Protein AF-A0A1H2QLZ7-F1 (afdb_monomer)

Solvent-accessible surface area (backbone atoms only — not comparable to full-atom values): 12433 Å² total; per-residue (Å²): 111,53,96,90,38,70,39,59,48,54,50,69,69,50,54,74,54,59,44,69,25,66,66,53,42,34,59,58,40,66,58,83,70,88,56,88,82,62,84,74,66,58,59,76,60,55,81,75,87,73,54,84,90,64,58,58,76,11,24,74,55,41,88,42,41,86,75,55,68,71,40,89,90,62,88,67,56,72,68,57,48,51,39,55,48,51,53,52,50,52,45,54,54,49,52,58,63,68,72,43,76,65,55,62,50,32,60,75,66,73,48,95,74,83,74,76,47,43,62,55,56,50,44,75,65,39,71,92,53,92,69,51,72,71,59,42,53,53,51,54,54,33,32,49,28,42,69,72,72,32,38,66,56,22,49,51,49,51,42,70,72,68,29,29,65,42,51,70,37,63,52,58,75,38,81,74,56,89,72,25,35,24,50,42,65,36,73,43,88,92,41,70,40,50,65,59,46,37,44,75,72,69,42,71,72,74,76,116

Mean predicted aligned error: 6.96 Å

Structure (mmCIF, N/CA/C/O backbone):
data_AF-A0A1H2QLZ7-F1
#
_entry.id   AF-A0A1H2QLZ7-F1
#
loop_
_atom_site.group_PDB
_atom_sit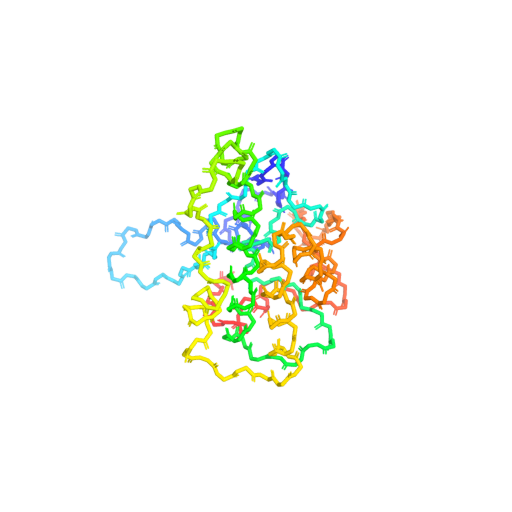e.id
_atom_site.type_symbol
_atom_site.label_atom_id
_atom_site.label_alt_id
_atom_site.label_comp_id
_atom_site.label_asym_id
_atom_site.label_entity_id
_atom_site.label_seq_id
_atom_site.pdbx_PDB_ins_code
_atom_site.Cartn_x
_atom_site.Cartn_y
_atom_site.Cartn_z
_atom_site.occupancy
_atom_site.B_iso_or_equiv
_atom_site.auth_seq_id
_atom_site.auth_comp_id
_atom_site.auth_asym_id
_atom_site.auth_atom_id
_atom_site.pdbx_PDB_model_num
ATOM 1 N N . MET A 1 1 ? -14.304 5.015 5.874 1.00 94.06 1 MET A N 1
ATOM 2 C CA . MET A 1 1 ? -14.688 4.559 4.517 1.00 94.06 1 MET A CA 1
ATOM 3 C C . MET A 1 1 ? -13.602 4.983 3.542 1.00 94.06 1 MET A C 1
ATOM 5 O O . MET A 1 1 ? -13.124 6.100 3.678 1.00 94.06 1 MET A O 1
ATOM 9 N N . TYR A 1 2 ? -13.242 4.146 2.568 1.00 95.00 2 TYR A N 1
ATOM 10 C CA . TYR A 1 2 ? -12.241 4.456 1.543 1.00 95.00 2 TYR A CA 1
ATOM 11 C C . TYR A 1 2 ? -12.729 4.000 0.161 1.00 95.00 2 TYR A C 1
ATOM 13 O O . TYR A 1 2 ? -13.140 2.853 0.004 1.00 95.00 2 TYR A O 1
ATOM 21 N N . LEU A 1 3 ? -12.747 4.907 -0.826 1.00 93.19 3 LEU A N 1
ATOM 22 C CA . LEU A 1 3 ? -13.284 4.660 -2.180 1.00 93.19 3 LEU A CA 1
ATOM 23 C C . LEU A 1 3 ? -14.675 3.987 -2.182 1.00 93.19 3 LEU A C 1
ATOM 25 O O . LEU A 1 3 ? -14.936 3.080 -2.961 1.00 93.19 3 LEU A O 1
ATOM 29 N N . GLY A 1 4 ? -15.560 4.405 -1.271 1.00 93.69 4 GLY A N 1
ATOM 30 C CA . GLY A 1 4 ? -16.909 3.839 -1.136 1.00 93.69 4 GLY A CA 1
ATOM 31 C C . GLY A 1 4 ? -17.012 2.554 -0.303 1.00 93.69 4 GLY A C 1
ATOM 32 O O . GLY A 1 4 ? -18.118 2.068 -0.102 1.00 93.69 4 GLY A O 1
ATOM 33 N N . ASN A 1 5 ? -15.904 2.030 0.233 1.00 95.38 5 ASN A N 1
ATOM 34 C CA . ASN A 1 5 ? -15.882 0.791 1.019 1.00 95.38 5 ASN A CA 1
ATOM 35 C C . ASN A 1 5 ? -15.759 1.069 2.523 1.00 95.38 5 ASN A C 1
ATOM 37 O O . ASN A 1 5 ? -14.957 1.909 2.956 1.00 95.38 5 ASN A O 1
ATOM 41 N N . LEU A 1 6 ? -16.543 0.365 3.343 1.00 97.69 6 LEU A N 1
ATOM 42 C CA . LEU A 1 6 ? -16.387 0.392 4.797 1.00 97.69 6 LEU A CA 1
ATOM 43 C C . LEU A 1 6 ? -15.159 -0.446 5.159 1.00 97.69 6 LEU A C 1
ATOM 45 O O . LEU A 1 6 ? -15.192 -1.663 5.099 1.00 97.69 6 LEU A O 1
ATOM 49 N N . MET A 1 7 ? -14.056 0.216 5.498 1.00 98.19 7 MET A N 1
ATOM 50 C CA . MET A 1 7 ? -12.802 -0.485 5.796 1.00 98.19 7 MET A CA 1
ATOM 51 C C . MET A 1 7 ? -12.834 -1.176 7.161 1.00 98.19 7 MET A C 1
ATOM 53 O O . MET A 1 7 ? -12.222 -2.219 7.346 1.00 98.19 7 MET A O 1
ATOM 57 N N . GLU A 1 8 ? -13.572 -0.606 8.109 1.00 98.44 8 GLU A N 1
ATOM 58 C CA . GLU A 1 8 ? -13.765 -1.163 9.440 1.00 98.44 8 GLU A CA 1
ATOM 59 C C . GLU A 1 8 ? -15.109 -0.695 9.997 1.00 98.44 8 GLU A C 1
ATOM 61 O O . GLU A 1 8 ? -15.541 0.433 9.728 1.00 98.44 8 GLU A O 1
ATOM 66 N N . VAL A 1 9 ? -15.785 -1.568 10.737 1.00 98.31 9 VAL A N 1
ATOM 67 C CA . VAL A 1 9 ? -17.097 -1.313 11.340 1.00 98.31 9 VAL A CA 1
ATOM 68 C C . VAL A 1 9 ? -17.087 -1.864 12.753 1.00 98.31 9 VAL A C 1
ATOM 70 O O . VAL A 1 9 ? -16.773 -3.029 12.930 1.00 98.31 9 VAL A O 1
ATOM 73 N N . GLY A 1 10 ? -17.472 -1.074 13.751 1.00 97.62 10 GLY A N 1
ATOM 74 C CA . GLY A 1 10 ? -17.561 -1.534 15.135 1.00 97.62 10 GLY A CA 1
ATOM 75 C C . GLY A 1 10 ? -18.000 -0.430 16.095 1.00 97.62 10 GLY A C 1
ATOM 76 O O . GLY A 1 10 ? -18.317 0.678 15.651 1.00 97.62 10 GLY A O 1
ATOM 77 N N . PRO A 1 11 ? -18.054 -0.711 17.411 1.00 97.94 11 PRO A N 1
ATOM 78 C CA . PRO A 1 11 ? -18.341 0.304 18.420 1.00 97.94 11 PRO A CA 1
ATOM 79 C C . PRO A 1 11 ? -17.310 1.436 18.373 1.00 97.94 11 PRO A C 1
ATOM 81 O O . PRO A 1 11 ? -16.117 1.165 18.287 1.00 97.94 11 PRO A O 1
ATOM 84 N N . THR A 1 12 ? -17.759 2.691 18.488 1.00 96.44 12 THR A N 1
ATOM 85 C CA . THR A 1 12 ? -16.885 3.876 18.413 1.00 96.44 12 THR A CA 1
ATOM 86 C C . THR A 1 12 ? -15.666 3.749 19.318 1.00 96.44 12 THR A C 1
ATOM 88 O O . THR A 1 12 ? -14.549 3.906 18.852 1.00 96.44 12 THR A O 1
ATOM 91 N N . GLU A 1 13 ? -15.868 3.408 20.589 1.00 95.62 13 GLU A N 1
ATOM 92 C CA . GLU A 1 13 ? -14.780 3.278 21.562 1.00 95.62 13 GLU A CA 1
ATOM 93 C C . GLU A 1 13 ? -13.702 2.282 21.113 1.00 95.62 13 GLU A C 1
ATOM 95 O O . GLU A 1 13 ? -12.519 2.602 21.148 1.00 95.62 13 GLU A O 1
ATOM 100 N N . GLN A 1 14 ? -14.117 1.128 20.587 1.00 95.88 14 GLN A N 1
ATOM 101 C CA . GLN A 1 14 ? -13.205 0.095 20.099 1.00 95.88 14 GLN A CA 1
ATOM 102 C C . GLN A 1 14 ? -12.442 0.540 18.849 1.00 95.88 14 GLN A C 1
ATOM 104 O O . GLN A 1 14 ? -11.252 0.277 18.743 1.00 95.88 14 GLN A O 1
ATOM 109 N N . LEU A 1 15 ? -13.093 1.266 17.933 1.00 95.12 15 LEU A N 1
ATOM 110 C CA . LEU A 1 15 ? -12.420 1.809 16.750 1.00 95.12 15 LEU A CA 1
ATOM 111 C C . LEU A 1 15 ? -11.334 2.827 17.117 1.00 95.12 15 LEU A C 1
ATOM 113 O O . LEU A 1 15 ? -10.339 2.902 16.413 1.00 95.12 15 LEU A O 1
ATOM 117 N N . PHE A 1 16 ? -11.521 3.611 18.185 1.00 93.19 16 PHE A N 1
ATOM 118 C CA . PHE A 1 16 ? -10.528 4.591 18.637 1.00 93.19 16 PHE A CA 1
ATOM 119 C C . PHE A 1 16 ? -9.399 3.970 19.467 1.00 93.19 16 PHE A C 1
ATOM 121 O O . PHE A 1 16 ? -8.273 4.446 19.379 1.00 93.19 16 PHE A O 1
ATOM 128 N N . GLN A 1 17 ? -9.697 2.952 20.280 1.00 92.06 17 GLN A N 1
ATOM 129 C CA . GLN A 1 17 ? -8.725 2.336 21.192 1.00 92.06 17 GLN A CA 1
ATOM 130 C C . GLN A 1 17 ? -7.900 1.240 20.520 1.00 92.06 17 GLN A C 1
ATOM 132 O O . GLN A 1 17 ? -6.695 1.178 20.718 1.00 92.06 17 GLN A O 1
ATOM 137 N N . ASN A 1 18 ? -8.541 0.389 19.719 1.00 92.56 18 ASN A N 1
ATOM 138 C CA . ASN A 1 18 ? -7.888 -0.727 19.050 1.00 92.56 18 ASN A CA 1
ATOM 139 C C . ASN A 1 18 ? -8.412 -0.868 17.603 1.00 92.56 18 ASN A C 1
ATOM 141 O O . ASN A 1 18 ? -9.170 -1.784 17.290 1.00 92.56 18 ASN A O 1
ATOM 145 N N . PRO A 1 19 ? -8.098 0.072 16.699 1.00 95.12 19 PRO A N 1
ATOM 146 C CA . PRO A 1 19 ? -8.421 -0.078 15.279 1.00 95.12 19 PRO A CA 1
ATOM 147 C C . PRO A 1 19 ? -7.700 -1.292 14.678 1.00 95.12 19 PRO A C 1
ATOM 149 O O . PRO A 1 19 ? -6.488 -1.406 14.788 1.00 95.12 19 PRO A O 1
ATOM 152 N N . GLU A 1 20 ? -8.393 -2.175 13.968 1.00 96.56 20 GLU A N 1
ATOM 153 C CA . GLU A 1 20 ? -7.786 -3.396 13.405 1.00 96.56 20 GLU A CA 1
ATOM 154 C C . GLU A 1 20 ? -7.424 -3.251 11.924 1.00 96.56 20 GLU A C 1
ATOM 156 O O . GLU A 1 20 ? -6.537 -3.939 11.416 1.00 96.56 20 GLU A O 1
ATOM 161 N N . ASN A 1 21 ? -8.065 -2.330 11.201 1.00 97.81 21 ASN A N 1
ATOM 162 C CA . ASN A 1 21 ? -7.783 -2.136 9.786 1.00 97.81 21 ASN A CA 1
ATOM 163 C C . ASN A 1 21 ? -6.597 -1.173 9.572 1.00 97.81 21 ASN A C 1
ATOM 165 O O . ASN A 1 21 ? -6.586 -0.086 10.160 1.00 97.81 21 ASN A O 1
ATOM 169 N N . PRO A 1 22 ? -5.652 -1.471 8.652 1.00 96.75 22 PRO A N 1
ATOM 170 C CA . PRO A 1 22 ? -4.546 -0.566 8.321 1.00 96.75 22 PRO A CA 1
ATOM 171 C C . PRO A 1 22 ? -4.987 0.851 7.948 1.00 96.75 22 PRO A C 1
ATOM 173 O O . PRO A 1 22 ? -4.316 1.824 8.284 1.00 96.75 22 PRO A O 1
ATOM 176 N N . TYR A 1 23 ? -6.123 0.982 7.255 1.00 96.56 23 TYR A N 1
ATOM 177 C CA . TYR A 1 23 ? -6.661 2.288 6.889 1.00 96.56 23 TYR A CA 1
ATOM 178 C C . TYR A 1 23 ? -7.155 3.063 8.116 1.00 96.56 23 TYR A C 1
ATOM 180 O O . TYR A 1 23 ? -6.886 4.258 8.224 1.00 96.56 23 TYR A O 1
ATOM 188 N N . THR A 1 24 ? -7.859 2.406 9.044 1.00 96.44 24 THR A N 1
ATOM 189 C CA . THR A 1 24 ? -8.354 3.048 1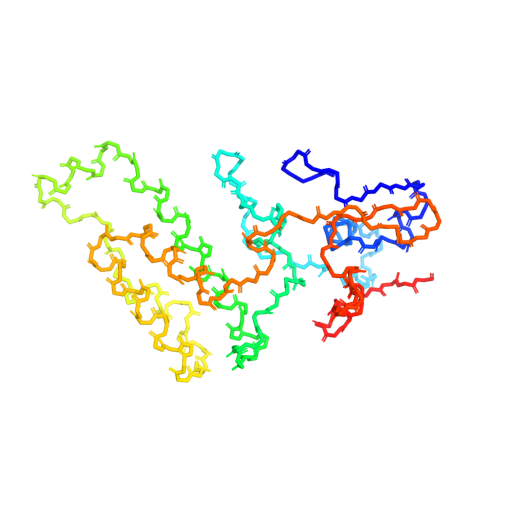0.271 1.00 96.44 24 THR A CA 1
ATOM 190 C C . THR A 1 24 ? -7.195 3.448 11.177 1.00 96.44 24 THR A C 1
ATOM 192 O O . THR A 1 24 ? -7.166 4.587 11.637 1.00 96.44 24 THR A O 1
ATOM 195 N N . ARG A 1 25 ? -6.199 2.564 11.353 1.00 95.38 25 ARG A N 1
ATOM 196 C CA . ARG A 1 25 ? -4.950 2.869 12.070 1.00 95.38 25 ARG A CA 1
ATOM 197 C C . ARG A 1 25 ? -4.281 4.115 11.490 1.00 95.38 25 ARG A C 1
ATOM 199 O O . ARG A 1 25 ? -4.010 5.064 12.221 1.00 95.38 25 ARG A O 1
ATOM 206 N N . ALA A 1 26 ? -4.106 4.167 10.169 1.00 94.25 26 ALA A N 1
ATOM 207 C CA . ALA A 1 26 ? -3.511 5.327 9.513 1.00 94.25 26 ALA A CA 1
ATOM 208 C C . ALA A 1 26 ? -4.338 6.609 9.697 1.00 94.25 26 ALA A C 1
ATOM 210 O O . ALA A 1 26 ? -3.779 7.664 9.996 1.00 94.25 26 ALA A O 1
ATOM 211 N N . LEU A 1 27 ? -5.667 6.523 9.573 1.00 93.88 27 LEU A N 1
ATOM 212 C CA . LEU A 1 27 ? -6.568 7.660 9.772 1.00 93.88 27 LEU A CA 1
ATOM 213 C C . LEU A 1 27 ? -6.461 8.237 11.190 1.00 93.88 27 LEU A C 1
ATOM 215 O O . LEU A 1 27 ? -6.418 9.455 11.346 1.00 93.88 27 LEU A O 1
ATOM 219 N N . LEU A 1 28 ? -6.414 7.374 12.206 1.00 92.94 28 LEU A N 1
ATOM 220 C CA . LEU A 1 28 ? -6.319 7.793 13.604 1.00 92.94 28 LEU A CA 1
ATOM 221 C C . LEU A 1 28 ? -4.924 8.311 13.958 1.00 92.94 28 LEU A C 1
ATOM 223 O O . LEU A 1 28 ? -4.825 9.309 14.664 1.00 92.94 28 LEU A O 1
ATOM 227 N N . SER A 1 29 ? -3.861 7.735 13.385 1.00 90.38 29 SER A N 1
ATOM 228 C CA . SER A 1 29 ? -2.487 8.236 13.562 1.00 90.38 29 SER A CA 1
ATOM 229 C C . SER A 1 29 ? -2.284 9.665 13.030 1.00 90.38 29 SER A C 1
ATOM 231 O O . SER A 1 29 ? -1.341 10.353 13.409 1.00 90.38 29 SER A O 1
ATOM 233 N N . ALA A 1 30 ? -3.179 10.139 12.154 1.00 89.75 30 ALA A N 1
ATOM 234 C CA . ALA A 1 30 ? -3.152 11.496 11.618 1.00 89.75 30 ALA A CA 1
ATOM 235 C C . ALA A 1 30 ? -3.866 12.529 12.513 1.00 89.75 30 ALA A C 1
ATOM 237 O O . ALA A 1 30 ? -3.834 13.723 12.197 1.00 89.75 30 ALA A O 1
ATOM 238 N N . ILE A 1 31 ? -4.518 12.106 13.604 1.00 89.94 31 ILE A N 1
ATOM 239 C CA . ILE A 1 31 ? -5.149 13.023 14.559 1.00 89.94 31 ILE A CA 1
ATOM 240 C C . ILE A 1 31 ? -4.043 13.819 15.275 1.00 89.94 31 ILE A C 1
ATOM 242 O O . ILE A 1 31 ? -3.139 13.218 15.853 1.00 89.94 31 ILE A O 1
ATOM 246 N N . PRO A 1 32 ? -4.070 15.166 15.241 1.00 85.25 32 PRO A N 1
ATOM 247 C CA . PRO A 1 32 ? -3.080 15.973 15.945 1.00 85.25 32 PRO A CA 1
ATOM 248 C C . PRO A 1 32 ? -3.168 15.778 17.460 1.00 85.25 32 PRO A C 1
ATOM 250 O O . PRO A 1 32 ? -4.256 15.874 18.025 1.00 85.25 32 PRO A O 1
ATOM 253 N N . GLU A 1 33 ? -2.020 15.595 18.107 1.00 85.12 33 GLU A N 1
ATOM 254 C CA . GLU A 1 33 ? -1.904 15.605 19.565 1.00 85.12 33 GLU A CA 1
ATOM 255 C C . GLU A 1 33 ? -1.789 17.056 20.065 1.00 85.12 33 GLU A C 1
ATOM 257 O O . GLU A 1 33 ? -0.923 17.799 19.585 1.00 85.12 33 GLU A O 1
ATOM 262 N N . PRO A 1 34 ? -2.677 17.501 20.975 1.00 86.75 34 PRO A N 1
ATOM 263 C CA . PRO A 1 34 ? -2.607 18.834 21.564 1.00 86.75 34 PRO A CA 1
ATOM 264 C C . 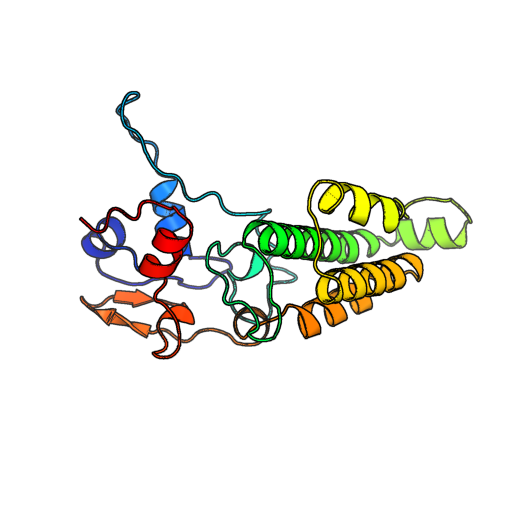PRO A 1 34 ? -1.304 19.142 22.306 1.00 86.75 34 PRO A C 1
ATOM 266 O O . PRO A 1 34 ? -0.910 20.310 22.344 1.00 86.75 34 PRO A O 1
ATOM 269 N N . ASP A 1 35 ? -0.659 18.143 22.916 1.00 87.06 35 ASP A N 1
ATOM 270 C CA . ASP A 1 35 ? 0.626 18.332 23.589 1.00 87.06 35 ASP A CA 1
ATOM 271 C C . ASP A 1 35 ? 1.780 18.404 22.567 1.00 87.06 35 ASP A C 1
ATOM 273 O O . ASP A 1 35 ? 2.114 17.402 21.934 1.00 87.06 35 ASP A O 1
ATOM 277 N N . PRO A 1 36 ? 2.461 19.557 22.417 1.00 82.25 36 PRO A N 1
ATOM 278 C CA . PRO A 1 36 ? 3.570 19.699 21.475 1.00 82.25 36 PRO A CA 1
ATOM 279 C C . PRO A 1 36 ? 4.822 18.894 21.862 1.00 82.25 36 PRO A C 1
ATOM 281 O O . PRO A 1 36 ? 5.761 18.823 21.071 1.00 82.25 36 PRO A O 1
ATOM 284 N N . THR A 1 37 ? 4.880 18.350 23.079 1.00 87.38 37 THR A N 1
ATOM 285 C CA . THR A 1 37 ? 5.992 17.522 23.568 1.00 87.38 37 THR A CA 1
ATOM 286 C C . THR A 1 37 ? 5.735 16.028 23.422 1.00 87.38 37 THR A C 1
ATOM 288 O O . THR A 1 37 ? 6.670 15.236 23.569 1.00 87.38 37 THR A O 1
ATOM 291 N N . ALA A 1 38 ? 4.499 15.638 23.109 1.00 82.38 38 ALA A N 1
ATOM 292 C CA . ALA A 1 38 ? 4.167 14.251 22.863 1.00 82.38 38 ALA A CA 1
ATOM 293 C C . ALA A 1 38 ? 4.819 13.771 21.562 1.00 82.38 38 ALA A C 1
ATOM 295 O O . ALA A 1 38 ? 4.752 14.425 20.518 1.00 82.38 38 ALA A O 1
ATOM 296 N N . GLN A 1 39 ? 5.449 12.604 21.633 1.00 73.56 39 GLN A N 1
ATOM 297 C CA . GLN A 1 39 ? 5.881 11.881 20.446 1.00 73.56 39 GLN A CA 1
ATOM 298 C C . GLN A 1 39 ? 4.680 11.080 19.952 1.00 73.56 39 GLN A C 1
ATOM 300 O O . GLN A 1 39 ? 4.103 10.307 20.711 1.00 73.56 39 GLN A O 1
ATOM 305 N N . VAL A 1 40 ? 4.275 11.322 18.708 1.00 72.88 40 VAL A N 1
ATOM 306 C CA . VAL A 1 40 ? 3.167 10.613 18.065 1.00 72.88 40 VAL A CA 1
ATOM 307 C C . VAL A 1 40 ? 3.737 9.923 16.845 1.00 72.88 40 VAL A C 1
ATOM 309 O O . VAL A 1 40 ? 4.152 10.595 15.895 1.00 72.88 40 VAL A O 1
ATOM 312 N N . ASP A 1 41 ? 3.730 8.597 16.862 1.00 73.69 41 ASP A N 1
ATOM 313 C CA . ASP A 1 41 ? 4.150 7.814 15.712 1.00 73.69 41 ASP A CA 1
ATOM 314 C C . ASP A 1 41 ? 3.057 7.838 14.645 1.00 73.69 41 ASP A C 1
ATOM 316 O O . ASP A 1 41 ? 1.954 7.308 14.794 1.00 73.69 41 ASP A O 1
ATOM 320 N N . ARG A 1 42 ? 3.357 8.540 13.551 1.00 84.94 42 ARG A N 1
ATOM 321 C CA . ARG A 1 42 ? 2.436 8.718 12.431 1.00 84.94 42 ARG A CA 1
ATOM 322 C C . ARG A 1 42 ? 2.672 7.647 11.386 1.00 84.94 42 ARG A C 1
ATOM 324 O O . ARG A 1 42 ? 3.796 7.447 10.929 1.00 84.94 42 ARG A O 1
ATOM 331 N N . ILE A 1 43 ? 1.590 7.034 10.922 1.00 90.50 43 ILE A N 1
ATOM 332 C CA . ILE A 1 43 ? 1.655 6.160 9.757 1.00 90.50 43 ILE A CA 1
ATOM 333 C C . ILE A 1 43 ? 1.657 7.038 8.506 1.00 90.50 43 ILE A C 1
ATOM 335 O O . ILE A 1 43 ? 0.629 7.591 8.103 1.00 90.50 43 ILE A O 1
ATOM 339 N N . THR A 1 44 ? 2.819 7.158 7.872 1.00 87.31 44 THR A N 1
ATOM 340 C CA . THR A 1 44 ? 2.945 7.806 6.564 1.00 87.31 44 THR A CA 1
ATOM 341 C C . THR A 1 44 ? 2.399 6.877 5.486 1.00 87.31 44 THR A C 1
ATOM 343 O O . THR A 1 44 ? 2.901 5.774 5.287 1.00 87.31 44 THR A O 1
ATOM 346 N N . LEU A 1 45 ? 1.352 7.320 4.789 1.00 89.19 45 LEU A N 1
ATOM 347 C CA . LEU A 1 45 ? 0.807 6.591 3.647 1.00 89.19 45 LEU A CA 1
ATOM 348 C C . LEU A 1 45 ? 1.541 6.994 2.364 1.00 89.19 45 LEU A C 1
ATOM 350 O O . LEU A 1 45 ? 1.601 8.197 2.090 1.00 89.19 45 LEU A O 1
ATOM 354 N N . PRO A 1 46 ? 2.009 6.033 1.548 1.00 83.12 46 PRO A N 1
ATOM 355 C CA . PRO A 1 46 ? 2.628 6.341 0.271 1.00 83.12 46 PRO A CA 1
ATOM 356 C C . PRO A 1 46 ? 1.600 6.906 -0.714 1.00 83.12 46 PRO A C 1
ATOM 358 O O . PRO A 1 46 ? 0.392 6.613 -0.639 1.00 83.12 46 PRO A O 1
ATOM 361 N N . GLY A 1 47 ? 2.108 7.727 -1.630 1.00 77.88 47 GLY A N 1
ATOM 362 C CA . GLY A 1 47 ? 1.386 8.243 -2.786 1.00 77.88 47 GLY A CA 1
ATOM 363 C C . GLY A 1 47 ? 0.089 9.011 -2.491 1.00 77.88 47 GLY A C 1
ATOM 364 O O . GLY A 1 47 ? -0.316 9.286 -1.350 1.00 77.88 47 GLY A O 1
ATOM 365 N N . SER A 1 48 ? -0.605 9.342 -3.578 1.00 80.81 48 SER A N 1
ATOM 366 C CA . SER A 1 48 ? -1.907 10.012 -3.556 1.00 80.81 48 SER A CA 1
ATOM 367 C C . SER A 1 48 ? -3.068 9.005 -3.602 1.00 80.81 48 SER A C 1
ATOM 369 O O . SER A 1 48 ? -2.926 7.894 -4.115 1.00 80.81 48 SER A O 1
ATOM 371 N N . PRO A 1 49 ? -4.263 9.347 -3.076 1.00 84.94 49 PRO A N 1
ATOM 372 C CA . PRO A 1 49 ? -5.466 8.544 -3.298 1.00 84.94 49 PRO A CA 1
ATOM 373 C C . PRO A 1 49 ? -5.717 8.310 -4.797 1.00 84.94 49 PRO A C 1
ATOM 375 O O . PRO A 1 49 ? -5.728 9.279 -5.560 1.00 84.94 49 PRO A O 1
ATOM 378 N N . PRO A 1 50 ? -5.970 7.064 -5.241 1.00 83.25 50 PRO A N 1
ATOM 379 C CA . PRO A 1 50 ? -6.240 6.804 -6.643 1.00 83.25 50 PRO A CA 1
ATOM 380 C C . PRO A 1 50 ? -7.599 7.394 -7.042 1.00 83.25 50 PRO A C 1
ATOM 382 O O . PRO A 1 50 ? -8.523 7.507 -6.232 1.00 83.25 50 PRO A O 1
ATOM 385 N N . SER A 1 51 ? -7.733 7.735 -8.323 1.00 81.62 51 SER A N 1
ATOM 386 C CA . SER A 1 51 ? -8.998 8.204 -8.891 1.00 81.62 51 SER A CA 1
ATOM 387 C C . SER A 1 51 ? -10.109 7.158 -8.715 1.00 81.62 51 SER A C 1
ATOM 389 O O . SER A 1 51 ? -9.926 6.015 -9.138 1.00 81.62 51 SER A O 1
ATOM 391 N N . PRO A 1 52 ? -11.304 7.534 -8.217 1.00 83.31 52 PRO A N 1
ATOM 392 C CA . PRO A 1 52 ? -12.456 6.632 -8.167 1.00 83.31 52 PRO A CA 1
ATOM 393 C C . PRO A 1 52 ? -12.928 6.121 -9.539 1.00 83.31 52 PRO A C 1
ATOM 395 O O . PRO A 1 52 ? -13.726 5.192 -9.590 1.00 83.31 52 PRO A O 1
ATOM 398 N N . ARG A 1 53 ? -12.478 6.731 -10.649 1.00 83.81 53 ARG A N 1
ATOM 399 C CA . ARG A 1 53 ? -12.800 6.288 -12.022 1.00 83.81 53 ARG A CA 1
ATOM 400 C C . ARG A 1 53 ? -11.979 5.083 -12.487 1.00 83.81 53 ARG A C 1
ATOM 402 O O . ARG A 1 53 ? -12.377 4.427 -13.437 1.00 83.81 53 ARG A O 1
ATOM 409 N N . ASP A 1 54 ? -10.849 4.829 -11.840 1.00 79.81 54 ASP A N 1
ATOM 410 C CA . ASP A 1 54 ? -9.958 3.693 -12.095 1.00 79.81 54 ASP A CA 1
ATOM 411 C C . ASP A 1 54 ? -9.479 3.186 -10.727 1.00 79.81 54 ASP A C 1
ATOM 413 O O . ASP A 1 54 ? -8.335 3.451 -10.339 1.00 79.81 54 ASP A O 1
ATOM 417 N N . PRO A 1 55 ? -10.371 2.577 -9.920 1.00 87.44 55 PRO A N 1
ATOM 418 C CA . PRO A 1 55 ? -10.012 2.054 -8.609 1.00 87.44 55 PRO A CA 1
ATOM 419 C C . PRO A 1 55 ? -9.085 0.835 -8.749 1.00 87.44 55 PRO A C 1
ATOM 421 O O . PRO A 1 55 ? -9.049 0.203 -9.803 1.00 87.44 55 PRO A O 1
ATOM 424 N N . PRO A 1 56 ? -8.308 0.484 -7.708 1.00 89.75 56 PRO A N 1
ATOM 425 C CA . PRO A 1 56 ? -7.660 -0.826 -7.657 1.00 89.75 56 PRO A CA 1
ATOM 426 C C . PRO A 1 56 ? -8.696 -1.948 -7.827 1.00 89.75 56 PRO A C 1
ATOM 428 O O . PRO A 1 56 ? -9.800 -1.837 -7.298 1.00 89.75 56 PRO A O 1
ATOM 431 N N . GLU A 1 57 ? -8.342 -3.011 -8.548 1.00 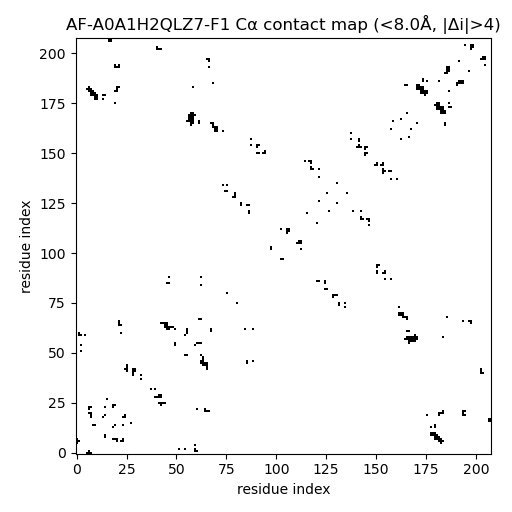90.81 57 GLU A N 1
ATOM 432 C CA . GLU A 1 57 ? -9.261 -4.128 -8.818 1.00 90.81 57 GLU A CA 1
ATOM 433 C C . GLU A 1 57 ? -9.485 -5.032 -7.596 1.00 90.81 57 GLU A C 1
ATOM 435 O O . GLU A 1 57 ? -10.601 -5.494 -7.377 1.00 90.81 57 GLU A O 1
ATOM 440 N N . GLY A 1 58 ? -8.442 -5.268 -6.794 1.00 94.69 58 GLY A N 1
ATOM 441 C CA . GLY A 1 58 ? -8.516 -6.062 -5.569 1.00 94.69 58 GLY A CA 1
ATOM 442 C C . GLY A 1 58 ? -8.913 -5.239 -4.341 1.00 94.69 58 GLY A C 1
ATOM 443 O O . GLY A 1 58 ? -10.001 -4.670 -4.248 1.00 94.69 58 GLY A O 1
ATOM 444 N N . CYS A 1 59 ? -8.019 -5.175 -3.355 1.00 96.62 59 CYS A N 1
ATOM 445 C CA . CYS A 1 59 ? -8.219 -4.369 -2.159 1.00 96.62 59 CYS A CA 1
ATOM 446 C C . CYS A 1 59 ? -8.242 -2.874 -2.527 1.00 96.62 59 CYS A C 1
ATOM 448 O O . CYS A 1 59 ? -7.268 -2.365 -3.093 1.00 96.62 59 CYS A O 1
ATOM 450 N N . PRO A 1 60 ? -9.288 -2.116 -2.140 1.00 95.44 60 PRO A N 1
ATOM 451 C CA . PRO A 1 60 ? -9.407 -0.710 -2.515 1.00 95.44 60 PRO A CA 1
ATOM 452 C C . PRO A 1 60 ? -8.258 0.131 -1.954 1.00 95.44 60 PRO A C 1
ATOM 454 O O . PRO A 1 60 ? -7.892 1.130 -2.559 1.00 95.44 60 PRO A O 1
ATOM 457 N N . PHE A 1 61 ? -7.663 -0.279 -0.830 1.00 95.88 61 PHE A N 1
ATOM 458 C CA . PHE A 1 61 ? -6.559 0.418 -0.172 1.00 95.88 61 PHE A CA 1
ATOM 459 C C . PHE A 1 61 ? -5.167 -0.082 -0.601 1.00 95.88 61 PHE A C 1
ATOM 461 O O . PHE A 1 61 ? -4.169 0.408 -0.082 1.00 95.88 61 PHE A O 1
ATOM 468 N N . ALA A 1 62 ? -5.062 -1.030 -1.542 1.00 93.50 62 ALA A N 1
ATOM 469 C CA . ALA A 1 62 ? -3.807 -1.720 -1.861 1.00 93.50 62 ALA A CA 1
ATOM 470 C C . ALA A 1 62 ? -2.634 -0.779 -2.182 1.00 93.50 62 ALA A C 1
ATOM 472 O O . ALA A 1 62 ? -1.548 -0.973 -1.642 1.00 93.50 62 ALA A O 1
ATOM 473 N N . THR A 1 63 ? -2.848 0.263 -2.991 1.00 90.75 63 THR A N 1
ATOM 474 C CA . THR A 1 63 ? -1.756 1.162 -3.411 1.00 90.75 63 THR A CA 1
ATOM 475 C C . THR A 1 63 ? -1.199 1.997 -2.266 1.00 90.75 63 THR A C 1
ATOM 477 O O . THR A 1 63 ? -0.006 2.263 -2.219 1.00 90.75 63 THR A O 1
ATOM 480 N N . ARG A 1 64 ? -2.021 2.300 -1.256 1.00 93.06 64 ARG A N 1
ATOM 481 C CA . ARG A 1 64 ? -1.620 3.117 -0.099 1.00 93.06 64 ARG A CA 1
ATOM 482 C C . ARG A 1 64 ? -1.416 2.324 1.185 1.00 93.06 64 ARG A C 1
ATOM 484 O O . ARG A 1 64 ? -1.019 2.893 2.189 1.00 93.06 64 ARG A O 1
ATOM 491 N N . CYS A 1 65 ? -1.701 1.025 1.189 1.00 94.25 65 CYS A N 1
ATOM 492 C CA . CYS A 1 65 ? -1.613 0.213 2.396 1.00 94.25 65 CYS A CA 1
ATOM 493 C C . CYS A 1 65 ? -0.145 0.053 2.818 1.00 94.25 65 CYS A C 1
ATOM 495 O O . CYS A 1 65 ? 0.595 -0.560 2.052 1.00 94.25 65 CYS A O 1
ATOM 497 N N . PRO A 1 66 ? 0.299 0.523 3.996 1.00 92.38 66 PRO A N 1
ATOM 498 C CA . PRO A 1 66 ? 1.697 0.381 4.435 1.00 92.38 66 PRO A CA 1
ATOM 499 C C . PRO A 1 66 ? 2.075 -1.086 4.679 1.00 92.38 66 PRO A C 1
ATOM 501 O O . PRO A 1 66 ? 3.226 -1.471 4.556 1.00 92.38 66 PRO A O 1
ATOM 504 N N . VAL A 1 67 ? 1.074 -1.925 4.938 1.00 93.88 67 VAL A N 1
ATOM 505 C CA . VAL A 1 67 ? 1.193 -3.362 5.186 1.00 93.88 67 VAL A CA 1
ATOM 506 C C . VAL A 1 67 ? 0.564 -4.160 4.048 1.00 93.88 67 VAL A C 1
ATOM 508 O O . VAL A 1 67 ? -0.238 -5.064 4.256 1.00 93.88 67 VAL A O 1
ATOM 511 N N . ARG A 1 68 ? 0.854 -3.811 2.792 1.00 93.88 68 ARG A N 1
ATOM 512 C CA . ARG A 1 68 ? 0.414 -4.631 1.648 1.00 93.88 68 ARG A CA 1
ATOM 513 C C . ARG A 1 68 ? 1.084 -6.008 1.731 1.00 93.88 68 ARG A C 1
ATOM 515 O O . ARG A 1 68 ? 2.234 -6.111 2.146 1.00 93.88 68 ARG A O 1
ATOM 522 N N . ILE A 1 69 ? 0.354 -7.063 1.386 1.00 94.62 69 ILE A N 1
ATOM 523 C CA . ILE A 1 69 ? 0.921 -8.416 1.304 1.00 94.62 69 ILE A CA 1
ATOM 524 C C . ILE A 1 69 ? 1.849 -8.466 0.089 1.00 94.62 69 ILE A C 1
ATOM 526 O O . ILE A 1 69 ? 1.499 -7.930 -0.969 1.00 94.62 69 ILE A O 1
ATOM 530 N N . ARG A 1 70 ? 3.029 -9.061 0.253 1.00 91.56 70 ARG A N 1
ATOM 531 C CA . ARG A 1 70 ? 4.032 -9.231 -0.806 1.00 91.56 70 ARG A CA 1
ATOM 532 C C . ARG A 1 70 ? 3.855 -10.597 -1.486 1.00 91.56 70 ARG A C 1
ATOM 534 O O . ARG A 1 70 ? 3.351 -11.504 -0.827 1.00 91.56 70 ARG A O 1
ATOM 541 N N . PRO A 1 71 ? 4.214 -10.751 -2.771 1.00 90.56 71 PRO A N 1
ATOM 542 C CA . PRO A 1 71 ? 4.380 -12.073 -3.369 1.00 90.56 71 PRO A CA 1
ATOM 543 C C . PRO A 1 71 ? 5.513 -12.829 -2.663 1.00 90.56 71 PRO A C 1
ATOM 545 O O . PRO A 1 71 ? 6.498 -12.218 -2.252 1.00 90.56 71 PRO A O 1
ATOM 548 N N . GLU A 1 72 ? 5.363 -14.145 -2.521 1.00 82.38 72 GLU A N 1
ATOM 549 C CA . GLU A 1 72 ? 6.336 -15.004 -1.827 1.00 82.38 72 GLU A CA 1
ATOM 550 C C . GLU A 1 72 ? 7.645 -15.164 -2.616 1.00 82.38 72 GLU A C 1
ATOM 552 O O . GLU A 1 72 ? 8.701 -15.342 -2.018 1.00 82.38 72 GLU A O 1
ATOM 557 N N . ASP A 1 73 ? 7.582 -15.042 -3.945 1.00 86.38 73 ASP A N 1
ATOM 558 C CA . ASP A 1 73 ? 8.705 -15.302 -4.854 1.00 86.38 73 ASP A CA 1
ATOM 559 C C . ASP A 1 73 ? 9.666 -14.108 -5.034 1.00 86.38 73 ASP A C 1
ATOM 561 O O . ASP A 1 73 ? 10.641 -14.222 -5.774 1.00 86.38 73 ASP A O 1
ATOM 565 N N . ILE A 1 74 ? 9.403 -12.959 -4.394 1.00 88.12 74 ILE A N 1
ATOM 566 C CA . ILE A 1 74 ? 10.242 -11.753 -4.503 1.00 88.12 74 ILE A CA 1
ATOM 567 C C . ILE A 1 74 ? 10.983 -11.510 -3.188 1.00 88.12 74 ILE A C 1
ATOM 569 O O . ILE A 1 74 ? 10.413 -11.021 -2.208 1.00 88.12 74 ILE A O 1
ATOM 573 N N . GLU A 1 75 ? 12.283 -11.795 -3.187 1.00 88.44 75 GLU A N 1
ATOM 574 C CA . GLU A 1 75 ? 13.170 -11.530 -2.054 1.00 88.44 75 GLU A CA 1
ATOM 575 C C . GLU A 1 75 ? 13.739 -10.105 -2.140 1.00 88.44 75 GLU A C 1
ATOM 577 O O . GLU A 1 75 ? 14.773 -9.848 -2.754 1.00 88.44 75 GLU A O 1
ATOM 582 N N . ALA A 1 76 ? 13.058 -9.154 -1.501 1.00 90.12 76 ALA A N 1
ATOM 583 C CA . ALA A 1 76 ? 13.465 -7.751 -1.457 1.00 90.12 76 ALA A CA 1
ATOM 584 C C . ALA A 1 76 ? 13.460 -7.203 -0.023 1.00 90.12 76 ALA A C 1
ATOM 586 O O . ALA A 1 76 ? 12.638 -7.601 0.807 1.00 90.12 76 ALA A O 1
ATOM 587 N N . SER A 1 77 ? 14.360 -6.255 0.260 1.00 91.19 77 SER A N 1
ATOM 588 C CA . SER A 1 77 ? 14.305 -5.473 1.499 1.00 91.19 77 SER A CA 1
ATOM 589 C C . SER A 1 77 ? 13.041 -4.603 1.539 1.00 91.19 77 SER A C 1
ATOM 591 O O . SER A 1 77 ? 12.386 -4.380 0.517 1.00 91.19 77 SER A O 1
ATOM 593 N N . ASP A 1 78 ? 12.693 -4.086 2.720 1.00 88.31 78 ASP A N 1
ATOM 594 C CA . ASP A 1 78 ? 11.550 -3.176 2.860 1.00 88.31 78 ASP A CA 1
ATOM 595 C C . ASP A 1 78 ? 11.705 -1.918 2.000 1.00 88.31 78 ASP A C 1
ATOM 597 O O . ASP A 1 78 ? 10.767 -1.550 1.299 1.00 88.31 78 ASP A O 1
ATOM 601 N N . GLU A 1 79 ? 12.907 -1.343 1.981 1.00 90.06 79 GLU A N 1
ATOM 602 C CA . GLU A 1 79 ? 13.256 -0.169 1.178 1.00 90.06 79 GLU A CA 1
ATOM 603 C C . GLU A 1 79 ? 13.102 -0.423 -0.327 1.00 90.06 79 GLU A C 1
ATOM 605 O O . GLU A 1 79 ? 12.424 0.338 -1.016 1.00 90.06 79 GLU A O 1
ATOM 610 N N . VAL A 1 80 ? 13.645 -1.537 -0.838 1.00 93.06 80 VAL A N 1
ATOM 611 C CA . VAL A 1 80 ? 13.482 -1.927 -2.250 1.00 93.06 80 VAL A CA 1
ATOM 612 C C . VAL A 1 80 ? 12.004 -2.114 -2.584 1.00 93.06 80 VAL A C 1
ATOM 614 O O . VAL A 1 80 ? 11.534 -1.682 -3.636 1.00 93.06 80 VAL A O 1
ATOM 617 N N . TRP A 1 81 ? 11.248 -2.754 -1.690 1.00 92.00 81 TRP A N 1
ATOM 618 C CA . TRP A 1 81 ? 9.826 -2.978 -1.909 1.00 92.00 81 TRP A CA 1
ATOM 619 C C . TRP A 1 81 ? 9.024 -1.681 -1.972 1.00 92.00 81 TRP A C 1
ATOM 621 O O . TRP A 1 81 ? 8.097 -1.574 -2.777 1.00 92.00 81 TRP A O 1
ATOM 631 N N . ASP A 1 82 ? 9.361 -0.706 -1.136 1.00 89.31 82 ASP A N 1
ATOM 632 C CA . ASP A 1 82 ? 8.689 0.586 -1.142 1.00 89.31 82 ASP A CA 1
ATOM 633 C C . ASP A 1 82 ? 8.977 1.341 -2.452 1.00 89.31 82 ASP A C 1
ATOM 635 O O . ASP A 1 82 ? 8.023 1.805 -3.080 1.00 89.31 82 ASP A O 1
ATOM 639 N N . ARG A 1 83 ? 10.212 1.291 -2.981 1.00 91.56 83 ARG A N 1
ATOM 640 C CA . ARG A 1 83 ? 10.530 1.826 -4.324 1.00 91.56 83 ARG A CA 1
ATOM 641 C C . ARG A 1 83 ? 9.794 1.116 -5.457 1.00 91.56 83 ARG A C 1
ATOM 643 O O . ARG A 1 83 ? 9.249 1.762 -6.346 1.00 91.56 83 ARG A O 1
ATOM 650 N N . ILE A 1 84 ? 9.668 -0.215 -5.410 1.00 93.06 84 ILE A N 1
ATOM 651 C CA . ILE A 1 84 ? 8.854 -0.962 -6.393 1.00 93.06 84 ILE A CA 1
ATOM 652 C C . ILE A 1 84 ? 7.404 -0.455 -6.396 1.00 93.06 84 ILE A C 1
ATOM 654 O O . ILE A 1 84 ? 6.754 -0.403 -7.444 1.00 93.06 84 ILE A O 1
ATOM 658 N N . ARG A 1 85 ? 6.856 -0.106 -5.229 1.00 89.94 85 ARG A N 1
ATOM 659 C CA . ARG A 1 85 ? 5.485 0.401 -5.131 1.00 89.94 85 ARG A CA 1
ATOM 660 C C . ARG A 1 85 ? 5.346 1.817 -5.665 1.00 89.94 85 ARG A C 1
ATOM 662 O O . ARG A 1 85 ? 4.369 2.070 -6.365 1.00 89.94 85 ARG A O 1
ATOM 669 N N . GLU A 1 86 ? 6.292 2.693 -5.349 1.00 87.50 86 GLU A N 1
ATOM 670 C CA . GLU A 1 86 ? 6.330 4.068 -5.855 1.00 87.50 86 GLU A CA 1
ATOM 671 C C . GLU A 1 86 ? 6.430 4.068 -7.382 1.00 87.50 86 GLU A C 1
ATOM 673 O O . GLU A 1 86 ? 5.547 4.610 -8.050 1.00 87.50 86 GLU A O 1
ATOM 678 N N . PHE A 1 87 ? 7.355 3.288 -7.943 1.00 91.06 87 PHE A N 1
ATOM 679 C CA . PHE A 1 87 ? 7.482 3.086 -9.386 1.00 91.06 87 PHE A CA 1
ATOM 680 C C . PHE A 1 87 ? 6.176 2.610 -10.049 1.00 91.06 87 PHE A C 1
ATOM 682 O O . PHE A 1 87 ? 5.755 3.119 -11.093 1.00 91.06 87 PHE A O 1
ATOM 689 N N . ARG A 1 88 ? 5.470 1.657 -9.427 1.00 90.81 88 ARG A N 1
ATOM 690 C CA . ARG A 1 88 ? 4.167 1.176 -9.921 1.00 90.81 88 ARG A CA 1
ATOM 691 C C . ARG A 1 88 ? 3.084 2.252 -9.891 1.00 90.81 88 ARG A C 1
ATOM 693 O O . ARG A 1 88 ? 2.243 2.284 -10.795 1.00 90.81 88 ARG A O 1
ATOM 700 N N . ASP A 1 89 ? 3.077 3.102 -8.870 1.00 83.81 89 ASP A N 1
ATOM 701 C CA . ASP A 1 89 ? 2.134 4.212 -8.766 1.00 83.81 89 ASP A CA 1
ATOM 702 C C . ASP A 1 89 ? 2.450 5.301 -9.808 1.00 83.81 89 ASP A C 1
ATOM 704 O O . ASP A 1 89 ? 1.527 5.754 -10.491 1.00 83.81 89 ASP A O 1
ATOM 708 N N . VAL A 1 90 ? 3.730 5.620 -10.041 1.00 84.00 90 VAL A N 1
ATOM 709 C CA . VAL A 1 90 ? 4.181 6.539 -11.106 1.00 84.00 90 VAL A CA 1
ATOM 710 C C . VAL A 1 90 ? 3.714 6.059 -12.482 1.00 84.00 90 VAL A C 1
ATOM 712 O O . VAL A 1 90 ? 3.093 6.817 -13.233 1.00 84.00 90 VAL A O 1
ATOM 715 N N . ILE A 1 91 ? 3.925 4.780 -12.807 1.00 85.88 91 ILE A N 1
ATOM 716 C CA . ILE A 1 91 ? 3.482 4.195 -14.085 1.00 85.88 91 ILE A CA 1
ATOM 717 C C . ILE A 1 91 ? 1.961 4.259 -14.231 1.00 85.88 91 ILE A C 1
ATOM 719 O O . ILE A 1 91 ? 1.440 4.601 -15.297 1.00 85.88 91 ILE A O 1
ATOM 723 N N . ARG A 1 92 ? 1.221 3.971 -13.156 1.00 81.38 92 ARG A N 1
ATOM 724 C CA . ARG A 1 92 ? -0.243 4.051 -13.166 1.00 81.38 92 ARG A CA 1
ATOM 725 C C . ARG A 1 92 ? -0.738 5.476 -13.410 1.00 81.38 92 ARG A C 1
ATOM 727 O O . ARG A 1 92 ? -1.754 5.654 -14.083 1.00 81.38 92 ARG A O 1
ATOM 734 N N . GLU A 1 93 ? -0.078 6.481 -12.846 1.00 77.31 93 GLU A N 1
ATOM 735 C CA . GLU A 1 93 ? -0.428 7.884 -13.071 1.00 77.31 93 GLU A CA 1
ATOM 736 C C . GLU A 1 93 ? -0.094 8.337 -14.499 1.00 77.31 93 GLU A C 1
ATOM 738 O O . GLU A 1 93 ? -0.925 9.005 -15.123 1.00 77.31 93 GLU A O 1
ATOM 743 N N . ARG A 1 94 ? 1.038 7.898 -15.065 1.00 72.38 94 ARG A N 1
ATOM 744 C CA . ARG A 1 94 ? 1.417 8.192 -16.460 1.00 72.38 94 ARG A CA 1
ATOM 745 C C . ARG A 1 94 ? 0.475 7.568 -17.491 1.00 72.38 94 ARG A C 1
ATOM 747 O O . ARG A 1 94 ? -0.021 8.294 -18.349 1.00 72.38 94 ARG A O 1
ATOM 754 N N . SER A 1 95 ? 0.110 6.289 -17.336 1.00 67.00 95 SER A N 1
ATOM 755 C CA . SER A 1 95 ? -0.893 5.606 -18.189 1.00 67.00 95 SER A CA 1
ATOM 756 C C . SER A 1 95 ? -2.211 6.404 -18.301 1.00 67.00 95 SER A C 1
ATOM 758 O O . SER A 1 95 ? -2.887 6.391 -19.331 1.00 67.00 95 SER A O 1
ATOM 760 N N . ARG A 1 96 ? -2.571 7.187 -17.271 1.00 65.81 96 ARG A N 1
ATOM 761 C CA . ARG A 1 96 ? -3.757 8.063 -17.293 1.00 65.81 96 ARG A CA 1
ATOM 762 C C . ARG A 1 96 ? -3.535 9.383 -18.032 1.00 65.81 96 ARG A C 1
ATOM 764 O O . ARG A 1 96 ? -4.475 9.879 -18.658 1.00 65.81 96 ARG A O 1
ATOM 771 N N . ALA A 1 97 ? -2.349 9.982 -17.917 1.00 58.03 97 ALA A N 1
ATOM 772 C CA . ALA A 1 97 ? -2.038 11.293 -18.491 1.00 58.03 97 ALA A CA 1
ATOM 773 C C . ALA A 1 97 ? -2.053 11.273 -20.032 1.00 58.03 97 ALA A C 1
ATOM 775 O O . ALA A 1 97 ? -2.503 12.230 -20.665 1.00 58.03 97 ALA A O 1
ATOM 776 N N . GLU A 1 98 ? -1.679 10.146 -20.636 1.00 52.12 98 GLU A N 1
ATOM 777 C CA . GLU A 1 98 ? -1.574 9.972 -22.092 1.00 52.12 98 GLU A CA 1
ATOM 778 C C . GLU A 1 98 ? -2.923 9.767 -22.813 1.00 52.12 98 GLU A C 1
ATOM 780 O O . GLU A 1 98 ? -2.992 9.684 -24.041 1.00 52.12 98 GLU A O 1
ATOM 785 N N . GLN A 1 99 ? -4.052 9.778 -22.095 1.00 49.19 99 GLN A N 1
ATOM 786 C CA . GLN A 1 99 ? -5.383 9.698 -22.719 1.00 49.19 99 GLN A CA 1
ATOM 787 C C . GLN A 1 99 ? -5.942 11.051 -23.205 1.00 49.19 99 GLN A C 1
ATOM 789 O O . GLN A 1 99 ? -7.087 11.134 -23.662 1.00 49.19 99 GLN A O 1
ATOM 794 N N . SER A 1 100 ? -5.147 12.122 -23.168 1.00 52.66 100 SER A N 1
ATOM 795 C CA . SER A 1 100 ? -5.497 13.416 -23.760 1.00 52.66 100 SER A CA 1
ATOM 796 C C . SER A 1 100 ? -5.458 13.356 -25.296 1.00 52.66 100 SER A C 1
ATOM 798 O O . SER A 1 100 ? -4.437 13.049 -25.907 1.00 52.66 100 SER A O 1
ATOM 800 N N . ILE A 1 101 ? -6.566 13.731 -25.952 1.00 56.09 101 ILE A N 1
ATOM 801 C CA . ILE A 1 101 ? -6.665 13.892 -27.421 1.00 56.09 101 ILE A CA 1
ATOM 802 C C . ILE A 1 101 ? -5.555 14.811 -27.972 1.00 56.09 101 ILE A C 1
ATOM 804 O O . ILE A 1 101 ? -5.164 14.671 -29.129 1.00 56.09 101 ILE A O 1
ATOM 808 N N . GLY A 1 102 ? -5.043 15.736 -27.152 1.00 55.47 102 GLY A N 1
ATOM 809 C CA . GLY A 1 102 ? -3.966 16.652 -27.518 1.00 55.47 102 GLY A CA 1
ATOM 810 C C . GLY A 1 102 ? -2.596 15.984 -27.657 1.00 55.47 102 GLY A C 1
ATOM 811 O O . GLY A 1 102 ? -1.863 16.352 -28.570 1.00 55.47 102 GLY A O 1
ATOM 812 N N . GLU A 1 103 ? -2.267 14.988 -26.828 1.00 53.75 103 GLU A N 1
ATOM 813 C CA . GLU A 1 103 ? -0.970 14.284 -26.870 1.00 53.75 103 GLU A CA 1
ATOM 814 C C . GLU A 1 103 ? -0.851 13.437 -28.148 1.00 53.75 103 GLU A C 1
ATOM 816 O O . GLU A 1 103 ? 0.104 13.587 -28.906 1.00 53.75 103 GLU A O 1
ATOM 821 N N . ARG A 1 104 ? -1.912 12.690 -28.497 1.00 55.09 104 ARG A N 1
ATOM 822 C CA . ARG A 1 104 ? -2.011 11.928 -29.765 1.00 55.09 104 ARG A CA 1
ATOM 823 C C . ARG A 1 104 ? -1.848 12.806 -31.011 1.00 55.09 104 ARG A C 1
ATOM 825 O O . ARG A 1 104 ? -1.452 12.344 -32.081 1.00 55.09 104 ARG A O 1
ATOM 832 N N . LEU A 1 105 ? -2.225 14.080 -30.899 1.00 57.31 105 LEU A N 1
ATOM 833 C CA . LEU A 1 105 ? -2.115 15.066 -31.971 1.00 57.31 105 LEU A CA 1
ATOM 834 C C . LEU A 1 105 ? -0.685 15.599 -32.100 1.00 57.31 105 LEU A C 1
ATOM 836 O O . LEU A 1 105 ? -0.235 15.811 -33.222 1.00 57.31 105 LEU A O 1
ATOM 840 N N . LYS A 1 106 ? 0.032 15.776 -30.985 1.00 57.34 106 LYS A N 1
ATOM 841 C CA . LYS A 1 106 ? 1.453 16.156 -30.978 1.00 57.34 106 LYS A CA 1
ATOM 842 C C . LYS A 1 106 ? 2.341 15.054 -31.553 1.00 57.34 106 LYS A C 1
ATOM 844 O O . LYS A 1 106 ? 3.184 15.352 -32.393 1.00 57.34 106 LYS A O 1
ATOM 849 N N . GLU A 1 107 ? 2.067 13.799 -31.203 1.00 55.53 107 GLU A N 1
ATOM 850 C CA . GLU A 1 107 ? 2.773 12.616 -31.710 1.00 55.53 107 GLU A CA 1
ATOM 851 C C . GLU A 1 107 ? 2.643 12.494 -33.241 1.00 55.53 107 GLU A C 1
ATOM 853 O O . GLU A 1 107 ? 3.623 12.372 -33.975 1.00 55.53 107 GLU A O 1
ATOM 858 N N . ARG A 1 108 ? 1.426 12.693 -33.766 1.00 54.81 108 ARG A N 1
ATOM 859 C CA . ARG A 1 108 ? 1.154 12.724 -35.214 1.00 54.81 108 ARG A CA 1
ATOM 860 C C . ARG A 1 108 ? 1.764 13.937 -35.934 1.00 54.81 108 ARG A C 1
ATOM 862 O O . ARG A 1 108 ? 1.857 13.934 -37.162 1.00 54.81 108 ARG A O 1
ATOM 869 N N . LEU A 1 109 ? 2.132 14.980 -35.194 1.00 61.22 109 LEU A N 1
ATOM 870 C CA . LEU A 1 109 ? 2.734 16.211 -35.707 1.00 61.22 109 LEU A CA 1
ATOM 871 C C . LEU A 1 109 ? 4.256 16.277 -35.481 1.00 61.22 109 LEU A C 1
ATOM 873 O O . LEU A 1 109 ? 4.859 17.281 -35.857 1.00 61.22 109 LEU A O 1
ATOM 877 N N . GLY A 1 110 ? 4.877 15.227 -34.927 1.00 53.97 110 GLY A N 1
ATOM 878 C CA . GLY A 1 110 ? 6.325 15.166 -34.698 1.00 53.97 110 GLY A CA 1
ATOM 879 C C . GLY A 1 110 ? 6.822 16.142 -33.631 1.00 53.97 110 GLY A C 1
ATOM 880 O O . GLY A 1 110 ? 7.964 16.588 -33.697 1.00 53.97 110 GLY A O 1
ATOM 881 N N . PHE A 1 111 ? 5.960 16.525 -32.687 1.00 50.38 111 PHE A N 1
ATOM 882 C CA . PHE A 1 111 ? 6.387 17.274 -31.512 1.00 50.38 111 PHE A CA 1
ATOM 883 C C . PHE A 1 111 ? 6.855 16.281 -30.449 1.00 50.38 111 PHE A C 1
ATOM 885 O O . PHE A 1 111 ? 6.028 15.571 -29.881 1.00 50.38 111 PHE A O 1
ATOM 892 N N . ASP A 1 112 ? 8.168 16.259 -30.198 1.00 47.25 112 ASP A N 1
ATOM 893 C CA . ASP A 1 112 ? 8.808 15.579 -29.067 1.00 47.25 112 ASP A CA 1
ATOM 894 C C . ASP A 1 112 ? 8.236 16.121 -27.758 1.00 47.25 112 ASP A C 1
ATOM 896 O O . ASP A 1 112 ? 8.702 17.112 -27.192 1.00 47.25 112 ASP A O 1
ATOM 900 N N . THR A 1 113 ? 7.164 15.511 -27.286 1.00 50.69 113 THR A N 1
ATOM 901 C CA . THR A 1 113 ? 6.643 15.773 -25.955 1.00 50.69 113 THR A CA 1
ATOM 902 C C . THR A 1 113 ? 6.201 14.453 -25.363 1.00 50.69 113 THR A C 1
ATOM 904 O O . THR A 1 113 ? 5.274 13.849 -25.894 1.00 50.69 113 THR A O 1
ATOM 907 N N . ALA A 1 114 ? 6.816 14.102 -24.232 1.00 46.47 114 ALA A N 1
ATOM 908 C CA . ALA A 1 114 ? 6.344 13.130 -23.245 1.00 46.47 114 ALA A CA 1
ATOM 909 C C . ALA A 1 114 ? 6.891 11.690 -23.292 1.00 46.47 114 ALA A C 1
ATOM 911 O O . ALA A 1 114 ? 6.221 10.780 -22.832 1.00 46.47 114 ALA A O 1
ATOM 912 N N . LEU A 1 115 ? 8.154 11.496 -23.671 1.00 46.56 115 LEU A N 1
ATOM 913 C CA . LEU A 1 115 ? 8.997 10.538 -22.949 1.00 46.56 115 LEU A CA 1
ATOM 914 C C . LEU A 1 115 ? 9.941 11.382 -22.087 1.00 46.56 115 LEU A C 1
ATOM 916 O O . LEU A 1 115 ? 10.974 11.832 -22.561 1.00 46.56 115 LEU A O 1
ATOM 920 N N . ALA A 1 116 ? 9.573 11.688 -20.842 1.00 51.97 116 ALA A N 1
ATOM 921 C CA . ALA A 1 116 ? 10.641 11.750 -19.842 1.00 51.97 116 ALA A CA 1
ATOM 922 C C . ALA A 1 116 ? 11.197 10.327 -19.843 1.00 51.97 116 ALA A C 1
ATOM 924 O O . ALA A 1 116 ? 10.391 9.415 -19.593 1.00 51.97 116 ALA A O 1
ATOM 925 N N . ASP A 1 117 ? 12.445 10.174 -20.310 1.00 70.75 117 ASP A N 1
ATOM 926 C CA . ASP A 1 117 ? 13.062 8.895 -20.673 1.00 70.75 117 ASP A CA 1
ATOM 927 C C . ASP A 1 117 ? 12.664 7.873 -19.612 1.00 70.75 117 ASP A C 1
ATOM 929 O O . ASP A 1 117 ? 12.750 8.143 -18.416 1.00 70.75 117 ASP A O 1
ATOM 933 N N . SER A 1 118 ? 12.146 6.716 -20.009 1.00 74.31 118 SER A N 1
ATOM 934 C CA . SER A 1 118 ? 11.832 5.651 -19.046 1.00 74.31 118 SER A CA 1
ATOM 935 C C . SER A 1 118 ? 13.036 5.359 -18.133 1.00 74.31 118 SER A C 1
ATOM 937 O O . SER A 1 118 ? 12.854 5.035 -16.962 1.00 74.31 118 SER A O 1
ATOM 939 N N . GLU A 1 119 ? 14.250 5.584 -18.648 1.00 75.88 119 GLU A N 1
ATOM 940 C CA . GLU A 1 119 ? 15.516 5.615 -17.916 1.00 75.88 119 GLU A CA 1
ATOM 941 C C . GLU A 1 119 ? 15.570 6.689 -16.815 1.00 75.88 119 GLU A C 1
ATOM 943 O O . GLU A 1 119 ? 16.008 6.374 -15.717 1.00 75.88 119 GLU A O 1
ATOM 948 N N . GLU A 1 120 ? 15.086 7.914 -17.051 1.00 79.50 120 GLU A N 1
ATOM 949 C CA . GLU A 1 120 ? 14.987 8.983 -16.041 1.00 79.50 120 GLU A CA 1
ATOM 950 C C . GLU A 1 120 ? 14.070 8.565 -14.887 1.00 79.50 120 GLU A C 1
ATOM 952 O O . GLU A 1 120 ? 14.439 8.736 -13.734 1.00 79.50 120 GLU A O 1
ATOM 957 N N . ILE A 1 121 ? 12.922 7.931 -15.169 1.00 81.88 121 ILE A N 1
ATOM 958 C CA . ILE A 1 121 ? 12.028 7.424 -14.107 1.00 81.88 121 ILE A CA 1
ATOM 959 C C . ILE A 1 121 ? 12.742 6.373 -13.261 1.00 81.88 121 ILE A C 1
ATOM 961 O O . ILE A 1 121 ? 12.655 6.382 -12.038 1.00 81.88 121 ILE A O 1
ATOM 965 N N . VAL A 1 122 ? 13.398 5.417 -13.920 1.00 86.81 122 VAL A N 1
ATOM 966 C CA . VAL A 1 122 ? 14.084 4.330 -13.221 1.00 86.81 122 VAL A CA 1
ATOM 967 C C . VAL A 1 122 ? 15.252 4.876 -12.401 1.00 86.81 122 VAL A C 1
ATOM 969 O O . VAL A 1 122 ? 15.444 4.440 -11.269 1.00 86.81 122 VAL A O 1
ATOM 972 N N . ASP A 1 123 ? 16.006 5.834 -12.936 1.00 86.44 123 ASP A N 1
ATOM 973 C CA . ASP A 1 123 ? 17.114 6.474 -12.228 1.00 86.44 123 ASP A CA 1
ATOM 974 C C . ASP A 1 123 ? 16.617 7.295 -11.027 1.00 86.44 123 ASP A C 1
ATOM 976 O O . ASP A 1 123 ? 17.125 7.131 -9.918 1.00 86.44 123 ASP A O 1
ATOM 980 N N . GLU A 1 124 ? 15.568 8.107 -11.194 1.00 86.31 124 GLU A N 1
ATOM 981 C CA . GLU A 1 124 ? 14.953 8.869 -10.099 1.00 86.31 124 GLU A CA 1
ATOM 982 C C . GLU A 1 124 ? 14.458 7.958 -8.966 1.00 86.31 124 GLU A C 1
ATOM 984 O O . GLU A 1 124 ? 14.678 8.256 -7.792 1.00 86.31 124 GLU A O 1
ATOM 989 N N . GLU A 1 125 ? 13.818 6.837 -9.308 1.00 87.44 125 GLU A N 1
ATOM 990 C CA . GLU A 1 125 ? 13.197 5.944 -8.326 1.00 87.44 125 GLU A CA 1
ATOM 991 C C . GLU A 1 125 ? 14.191 4.982 -7.657 1.00 87.44 125 GLU A C 1
ATOM 993 O O . GLU A 1 125 ? 13.976 4.598 -6.504 1.00 87.44 125 GLU A O 1
ATOM 998 N N . PHE A 1 126 ? 15.264 4.572 -8.344 1.00 92.31 126 PHE A N 1
ATOM 999 C CA . PHE A 1 126 ? 16.122 3.466 -7.891 1.00 92.31 126 PHE A CA 1
ATOM 1000 C C . PHE A 1 126 ? 17.627 3.774 -7.815 1.00 92.31 126 PHE A C 1
ATOM 1002 O O . PHE A 1 126 ? 18.380 2.898 -7.389 1.00 92.31 126 PHE A O 1
ATOM 1009 N N . SER A 1 127 ? 18.103 4.969 -8.189 1.00 89.75 127 SER A N 1
ATOM 1010 C CA . SER A 1 127 ? 19.548 5.294 -8.190 1.00 89.75 127 SER A CA 1
ATOM 1011 C C . SER A 1 127 ? 20.229 5.186 -6.821 1.00 89.75 127 SER A C 1
ATOM 1013 O O . SER A 1 127 ? 21.443 4.981 -6.746 1.00 89.75 127 SER A O 1
ATOM 1015 N N . ASP A 1 128 ? 19.468 5.310 -5.736 1.00 91.75 128 ASP A N 1
ATOM 1016 C CA . ASP A 1 128 ? 19.953 5.273 -4.360 1.00 91.75 128 ASP A CA 1
ATOM 1017 C C . ASP A 1 128 ? 19.763 3.918 -3.661 1.00 91.75 128 ASP A C 1
ATOM 1019 O O . ASP A 1 128 ? 20.107 3.793 -2.484 1.00 91.75 128 ASP A O 1
ATOM 1023 N N . VAL A 1 129 ? 19.280 2.889 -4.372 1.00 92.50 129 VAL A N 1
ATOM 1024 C CA . VAL A 1 129 ? 19.002 1.565 -3.798 1.00 92.50 129 VAL A CA 1
ATOM 1025 C C . VAL A 1 129 ? 19.625 0.437 -4.625 1.00 92.50 129 VAL A C 1
ATOM 1027 O O . VAL A 1 129 ? 19.474 0.348 -5.842 1.00 92.50 129 VAL A O 1
ATOM 1030 N N . ASP A 1 130 ? 20.279 -0.508 -3.944 1.00 91.81 130 ASP A N 1
ATOM 1031 C CA . ASP A 1 130 ? 20.810 -1.717 -4.576 1.00 91.81 130 ASP A CA 1
ATOM 1032 C C . ASP A 1 130 ? 19.687 -2.722 -4.887 1.00 91.81 130 ASP A C 1
ATOM 1034 O O . ASP A 1 130 ? 19.230 -3.472 -4.021 1.00 91.81 130 ASP A O 1
ATOM 1038 N N . LEU A 1 131 ? 19.257 -2.766 -6.151 1.00 93.06 131 LEU A N 1
ATOM 1039 C CA . LEU A 1 131 ? 18.249 -3.725 -6.605 1.0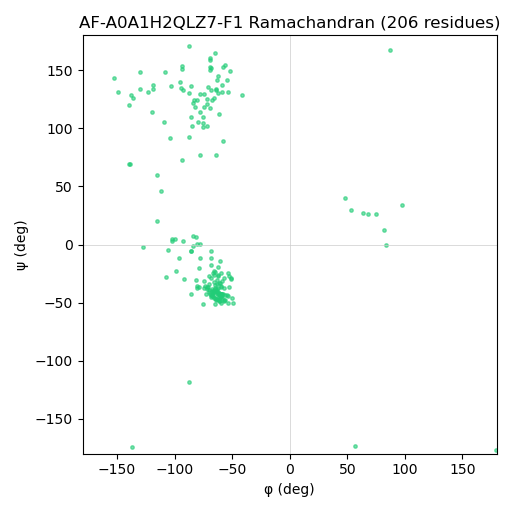0 93.06 131 LEU A CA 1
ATOM 1040 C C . LEU A 1 131 ? 18.814 -5.151 -6.749 1.00 93.06 131 LEU A C 1
ATOM 1042 O O . LEU A 1 131 ? 19.802 -5.331 -7.483 1.00 93.06 131 LEU A O 1
ATOM 1046 N N . PRO A 1 132 ? 18.144 -6.170 -6.165 1.00 95.12 132 PRO A N 1
ATOM 1047 C CA . PRO A 1 132 ? 18.340 -7.575 -6.514 1.00 95.12 132 PRO A CA 1
ATOM 1048 C C . PRO A 1 132 ? 18.227 -7.815 -8.028 1.00 95.12 132 PRO A C 1
ATOM 1050 O O . PRO A 1 132 ? 17.518 -7.099 -8.736 1.00 95.12 132 PRO A O 1
ATOM 1053 N N . SER A 1 133 ? 18.951 -8.806 -8.555 1.00 91.75 133 SER A N 1
ATOM 1054 C CA . SER A 1 133 ? 19.064 -9.014 -10.009 1.00 91.75 133 SER A CA 1
ATOM 1055 C C . SER A 1 133 ? 17.746 -9.398 -10.686 1.00 91.75 133 SER A C 1
ATOM 1057 O O . SER A 1 133 ? 17.506 -9.009 -11.826 1.00 91.75 133 SER A O 1
ATOM 1059 N N . ASP A 1 134 ? 16.908 -10.160 -9.991 1.00 91.44 134 ASP A N 1
ATOM 1060 C CA . ASP A 1 134 ? 15.548 -10.516 -10.401 1.00 91.44 134 ASP A CA 1
ATOM 1061 C C . ASP A 1 134 ? 14.652 -9.271 -10.470 1.00 91.44 134 ASP A C 1
ATOM 1063 O O . ASP A 1 134 ? 14.067 -8.989 -11.515 1.00 91.44 134 ASP A O 1
ATOM 1067 N N . VAL A 1 135 ? 14.632 -8.460 -9.408 1.00 95.12 135 VAL A N 1
ATOM 1068 C CA . VAL A 1 135 ? 13.879 -7.197 -9.360 1.00 95.12 135 VAL A CA 1
ATOM 1069 C C . VAL A 1 135 ? 14.332 -6.249 -10.468 1.00 95.12 135 VAL A C 1
ATOM 1071 O O . VAL A 1 135 ? 13.496 -5.685 -11.174 1.00 95.12 135 VAL A O 1
ATOM 1074 N N . ARG A 1 136 ? 15.648 -6.101 -10.659 1.00 95.12 136 ARG A N 1
ATOM 1075 C CA . ARG A 1 136 ? 16.221 -5.240 -11.698 1.00 95.12 136 ARG A CA 1
ATOM 1076 C C . ARG A 1 136 ? 15.735 -5.630 -13.090 1.00 95.12 136 ARG A C 1
ATOM 1078 O O . ARG A 1 136 ? 15.276 -4.760 -13.821 1.00 95.12 136 ARG A O 1
ATOM 1085 N N . GLY A 1 137 ? 15.767 -6.921 -13.431 1.00 95.00 137 GLY A N 1
ATOM 1086 C CA . GLY A 1 137 ? 15.288 -7.395 -14.732 1.00 95.00 137 GLY A CA 1
ATOM 1087 C C . GLY A 1 137 ? 13.810 -7.065 -14.975 1.00 95.00 137 GLY A C 1
ATOM 1088 O O . GLY A 1 137 ? 13.425 -6.710 -16.087 1.00 95.00 137 GLY A O 1
ATOM 1089 N N . HIS A 1 138 ? 12.982 -7.110 -13.930 1.00 96.19 138 HIS A N 1
ATOM 1090 C CA . HIS A 1 138 ? 11.572 -6.728 -14.018 1.00 96.19 138 HIS A CA 1
ATOM 1091 C C . HIS A 1 138 ? 11.363 -5.212 -14.165 1.00 96.19 138 HIS A C 1
ATOM 1093 O O . HIS A 1 138 ? 10.484 -4.791 -14.920 1.00 96.19 138 HIS A O 1
ATOM 1099 N N . VAL A 1 139 ? 12.165 -4.387 -13.484 1.00 95.19 139 VAL A N 1
ATOM 1100 C CA . VAL A 1 139 ? 12.142 -2.923 -13.651 1.00 95.19 139 VAL A CA 1
ATOM 1101 C C . VAL A 1 139 ? 12.563 -2.539 -15.072 1.00 95.19 139 VAL A C 1
ATOM 1103 O O . VAL A 1 139 ? 11.847 -1.788 -15.732 1.00 95.19 139 VAL A O 1
ATOM 1106 N N . GLU A 1 140 ? 13.652 -3.118 -15.582 1.00 93.94 140 GLU A N 1
ATOM 1107 C CA . GLU A 1 140 ? 14.133 -2.908 -16.955 1.00 93.94 140 GLU A CA 1
ATOM 1108 C C . GLU A 1 140 ? 13.087 -3.339 -17.996 1.00 93.94 140 GLU A C 1
ATOM 1110 O O . GLU A 1 140 ? 12.819 -2.611 -18.952 1.00 93.94 140 GLU A O 1
ATOM 1115 N N . GLN A 1 141 ? 12.426 -4.483 -17.793 1.00 95.81 141 GLN A N 1
ATOM 1116 C CA . GLN A 1 141 ? 11.360 -4.946 -18.685 1.00 95.81 141 GLN A CA 1
ATOM 1117 C C . GLN A 1 141 ? 10.139 -4.013 -18.675 1.00 95.81 141 GLN A C 1
ATOM 1119 O O . GLN A 1 141 ? 9.526 -3.788 -19.721 1.00 95.81 141 GLN A O 1
ATOM 1124 N N . ALA A 1 142 ? 9.769 -3.464 -17.516 1.00 94.81 142 ALA A N 1
ATOM 1125 C CA . ALA A 1 142 ? 8.694 -2.481 -17.429 1.00 94.81 142 ALA A CA 1
ATOM 1126 C C . ALA A 1 142 ? 9.077 -1.157 -18.106 1.00 94.81 142 ALA A C 1
ATOM 1128 O O . ALA A 1 142 ? 8.254 -0.580 -18.815 1.00 94.81 142 ALA A O 1
ATOM 1129 N N . ALA A 1 143 ? 10.324 -0.708 -17.941 1.00 91.19 143 ALA A N 1
ATOM 1130 C CA . ALA A 1 143 ? 10.853 0.467 -18.625 1.00 91.19 143 ALA A CA 1
ATOM 1131 C C . ALA A 1 143 ? 10.864 0.288 -20.151 1.00 91.19 143 ALA A C 1
ATOM 1133 O O . ALA A 1 143 ? 10.506 1.220 -20.866 1.00 91.19 143 ALA A O 1
ATOM 1134 N N . ALA A 1 144 ? 11.170 -0.915 -20.651 1.00 91.31 144 ALA A N 1
ATOM 1135 C CA . ALA A 1 144 ? 11.092 -1.229 -22.077 1.00 91.31 144 ALA A CA 1
ATOM 1136 C C . ALA A 1 144 ? 9.671 -1.040 -22.639 1.00 91.31 144 ALA A C 1
ATOM 1138 O O . ALA A 1 144 ? 9.508 -0.364 -23.650 1.00 91.31 144 ALA A O 1
ATOM 1139 N N . TYR A 1 145 ? 8.637 -1.527 -21.939 1.00 91.31 145 TYR A N 1
ATOM 1140 C CA . TYR A 1 145 ? 7.245 -1.269 -22.338 1.00 91.31 145 TYR A CA 1
ATOM 1141 C C . TYR A 1 145 ? 6.911 0.231 -22.376 1.00 91.31 145 TYR A C 1
ATOM 1143 O O . TYR A 1 145 ? 6.164 0.668 -23.245 1.00 91.31 145 TYR A O 1
ATOM 1151 N N . LEU A 1 146 ? 7.454 1.040 -21.457 1.00 85.69 146 LEU A N 1
ATOM 1152 C CA . LEU A 1 146 ? 7.262 2.496 -21.489 1.00 85.69 146 LEU A CA 1
ATOM 1153 C C . LEU A 1 146 ? 7.954 3.135 -22.697 1.00 85.69 146 LEU A C 1
ATOM 1155 O O . LEU A 1 146 ? 7.348 3.973 -23.360 1.00 85.69 146 LEU A O 1
ATOM 1159 N N . SER A 1 147 ? 9.189 2.726 -23.002 1.00 83.81 147 SER A N 1
ATOM 1160 C CA . SER A 1 147 ? 9.929 3.195 -24.182 1.00 83.81 147 SER A CA 1
ATOM 1161 C C . SER A 1 147 ? 9.213 2.865 -25.492 1.00 83.81 147 SER A C 1
ATOM 1163 O O . SER A 1 147 ? 9.265 3.651 -26.434 1.00 83.81 147 SER A O 1
ATOM 1165 N N . ASP A 1 148 ? 8.513 1.730 -25.532 1.00 85.81 148 ASP A N 1
ATOM 1166 C CA . ASP A 1 148 ? 7.724 1.288 -26.683 1.00 85.81 148 ASP A CA 1
ATOM 1167 C C . ASP A 1 148 ? 6.336 1.965 -26.764 1.00 85.81 148 ASP A C 1
ATOM 1169 O O . ASP A 1 148 ? 5.572 1.711 -27.698 1.00 85.81 148 ASP A O 1
ATOM 1173 N N . GLY A 1 149 ? 6.000 2.859 -25.823 1.00 82.31 149 GLY A N 1
ATOM 1174 C CA . GLY A 1 149 ? 4.710 3.556 -25.782 1.00 82.31 149 GLY A CA 1
ATOM 1175 C C . GLY A 1 149 ? 3.551 2.669 -25.313 1.00 82.31 149 GLY A C 1
ATOM 1176 O O . GLY A 1 149 ? 2.393 2.911 -25.660 1.00 82.31 149 GLY A O 1
ATOM 1177 N N . GLU A 1 150 ? 3.844 1.633 -24.524 1.00 85.88 150 GLU A N 1
ATOM 1178 C CA . GLU A 1 150 ? 2.889 0.639 -24.024 1.00 85.88 150 GLU A CA 1
ATOM 1179 C C . GLU A 1 150 ? 2.744 0.685 -22.483 1.00 85.88 150 GLU A C 1
ATOM 1181 O O . GLU A 1 150 ? 2.956 -0.318 -21.791 1.00 85.88 150 GLU A O 1
ATOM 1186 N N . PRO A 1 151 ? 2.329 1.816 -21.879 1.00 85.31 151 PRO A N 1
ATOM 1187 C CA . PRO A 1 151 ? 2.264 1.955 -20.420 1.00 85.31 151 PRO A CA 1
ATOM 1188 C C . PRO A 1 151 ? 1.230 1.031 -19.759 1.00 85.31 151 PRO A C 1
ATOM 1190 O O . PRO A 1 151 ? 1.393 0.634 -18.603 1.00 85.31 151 PRO A O 1
ATOM 1193 N N . ASP A 1 152 ? 0.182 0.638 -20.486 1.00 87.19 152 ASP A N 1
ATOM 1194 C CA . ASP A 1 152 ? -0.788 -0.348 -20.006 1.00 87.19 152 ASP A CA 1
ATOM 1195 C C . ASP A 1 152 ? -0.178 -1.759 -19.940 1.00 87.19 152 ASP A C 1
ATOM 1197 O O . ASP A 1 152 ? -0.483 -2.510 -19.009 1.00 87.19 152 ASP A O 1
ATOM 1201 N N . ALA A 1 153 ? 0.728 -2.101 -20.866 1.00 92.00 153 ALA A N 1
ATOM 1202 C CA . ALA A 1 153 ? 1.483 -3.352 -20.822 1.00 92.00 153 ALA A CA 1
ATOM 1203 C C . ALA A 1 153 ? 2.487 -3.343 -19.660 1.00 92.00 153 ALA A C 1
ATOM 1205 O O . ALA A 1 153 ? 2.529 -4.306 -18.894 1.00 92.00 153 ALA A O 1
ATOM 1206 N N . ALA A 1 154 ? 3.194 -2.225 -19.442 1.00 93.12 154 ALA A N 1
ATOM 1207 C CA . ALA A 1 154 ? 4.060 -2.036 -18.274 1.00 93.12 154 ALA A CA 1
ATOM 1208 C C . ALA A 1 154 ? 3.284 -2.224 -16.957 1.00 93.12 154 ALA A C 1
ATOM 1210 O O . ALA A 1 154 ? 3.701 -2.974 -16.071 1.00 93.12 154 ALA A O 1
ATOM 1211 N N . ARG A 1 155 ? 2.106 -1.591 -16.839 1.00 91.31 155 ARG A N 1
ATOM 1212 C CA . ARG A 1 155 ? 1.219 -1.715 -15.671 1.00 91.31 155 ARG A CA 1
ATOM 1213 C C . ARG A 1 155 ? 0.750 -3.156 -15.460 1.00 91.31 155 ARG A C 1
ATOM 1215 O O . ARG A 1 155 ? 0.741 -3.621 -14.318 1.00 91.31 155 ARG A O 1
ATOM 1222 N N . ALA A 1 156 ? 0.329 -3.841 -16.523 1.00 92.50 156 ALA A N 1
ATOM 1223 C CA . ALA A 1 156 ? -0.120 -5.229 -16.452 1.00 92.50 156 ALA A CA 1
ATOM 1224 C C . ALA A 1 156 ? 1.018 -6.158 -16.008 1.00 92.50 156 ALA A C 1
ATOM 1226 O O . ALA A 1 156 ? 0.840 -6.929 -15.066 1.00 92.50 156 ALA A O 1
ATOM 1227 N N . TYR A 1 157 ? 2.199 -6.003 -16.607 1.00 95.75 157 TYR A N 1
ATOM 1228 C CA . TYR A 1 157 ? 3.395 -6.773 -16.284 1.00 95.75 157 TYR A CA 1
ATOM 1229 C C . TYR A 1 157 ? 3.828 -6.603 -14.823 1.00 95.75 157 TYR A C 1
ATOM 1231 O O . TYR A 1 157 ? 3.984 -7.581 -14.095 1.00 95.75 157 TYR A O 1
ATOM 1239 N N . LEU A 1 158 ? 3.948 -5.361 -14.341 1.00 94.38 158 LEU A N 1
ATOM 1240 C CA . LEU A 1 158 ? 4.334 -5.100 -12.950 1.00 94.38 158 LEU A CA 1
ATOM 1241 C C . LEU A 1 158 ? 3.311 -5.629 -11.944 1.00 94.38 158 LEU A C 1
ATOM 1243 O O . LEU A 1 158 ? 3.669 -5.981 -10.820 1.00 94.38 158 LEU A O 1
ATOM 1247 N N . ARG A 1 159 ? 2.029 -5.670 -12.316 1.00 92.62 159 ARG A N 1
ATOM 1248 C CA . ARG A 1 159 ? 1.005 -6.298 -11.484 1.00 92.62 159 ARG A CA 1
ATOM 1249 C C . ARG A 1 159 ? 1.122 -7.817 -11.487 1.00 92.62 159 ARG A C 1
ATOM 1251 O O . ARG A 1 159 ? 0.862 -8.410 -10.453 1.00 92.62 159 ARG A O 1
ATOM 1258 N N . GLU A 1 160 ? 1.472 -8.435 -12.603 1.00 93.56 160 GLU A N 1
ATOM 1259 C CA . GLU A 1 160 ? 1.686 -9.881 -12.666 1.00 93.56 160 GLU A CA 1
ATOM 1260 C C . GLU A 1 160 ? 2.872 -10.300 -11.791 1.00 93.56 160 GLU A C 1
ATOM 1262 O O . GLU A 1 160 ? 2.735 -11.193 -10.963 1.00 93.56 160 GLU A O 1
ATOM 1267 N N . VAL A 1 161 ? 3.999 -9.596 -11.913 1.00 94.94 161 VAL A N 1
ATOM 1268 C CA . VAL A 1 161 ? 5.243 -9.924 -11.203 1.00 94.94 161 VAL A CA 1
ATOM 1269 C C . VAL A 1 161 ? 5.190 -9.534 -9.725 1.00 94.94 161 VAL A C 1
ATOM 1271 O O . VAL A 1 161 ? 5.497 -10.334 -8.847 1.00 94.94 161 VAL A O 1
ATOM 1274 N N . PHE A 1 162 ? 4.821 -8.285 -9.428 1.00 94.94 162 PHE A N 1
ATOM 1275 C CA . PHE A 1 162 ? 4.880 -7.738 -8.068 1.00 94.94 162 PHE A CA 1
ATOM 1276 C C . PHE A 1 162 ? 3.512 -7.690 -7.383 1.00 94.94 162 PHE A C 1
ATOM 1278 O O . PHE A 1 162 ? 3.368 -7.097 -6.304 1.00 94.94 162 PHE A O 1
ATOM 1285 N N . GLY A 1 163 ? 2.467 -8.211 -8.022 1.00 93.69 163 GLY A N 1
ATOM 1286 C CA . GLY A 1 163 ? 1.129 -8.305 -7.450 1.00 93.69 163 GLY A CA 1
ATOM 1287 C C . GLY A 1 163 ? 1.058 -9.308 -6.310 1.00 93.69 163 GLY A C 1
ATOM 1288 O O . GLY A 1 163 ? 1.892 -10.189 -6.160 1.00 93.69 163 GLY A O 1
ATOM 1289 N N . SER A 1 164 ? 0.031 -9.165 -5.489 1.00 93.94 164 SER A N 1
ATOM 1290 C CA . SER A 1 164 ? -0.382 -10.192 -4.538 1.00 93.94 164 SER A CA 1
ATOM 1291 C C . SER A 1 164 ? -1.902 -10.300 -4.563 1.00 93.94 164 SER A C 1
ATOM 1293 O O . SER A 1 164 ? -2.574 -9.602 -5.327 1.00 93.94 164 SER A O 1
ATOM 1295 N N . GLN A 1 165 ? -2.477 -11.104 -3.670 1.00 95.00 165 GLN A N 1
ATOM 1296 C CA . GLN A 1 165 ? -3.929 -11.141 -3.466 1.00 95.00 165 GLN A CA 1
ATOM 1297 C C . GLN A 1 165 ? -4.542 -9.754 -3.187 1.00 95.00 165 GLN A C 1
ATOM 1299 O O . GLN A 1 165 ? -5.713 -9.516 -3.467 1.00 95.00 165 GLN A O 1
ATOM 1304 N N . CYS A 1 166 ? -3.761 -8.790 -2.676 1.00 95.62 166 CYS A N 1
ATOM 1305 C CA . CYS A 1 166 ? -4.230 -7.414 -2.513 1.00 95.62 166 CYS A CA 1
ATOM 1306 C C . CYS A 1 166 ? -4.536 -6.718 -3.848 1.00 95.62 166 CYS A C 1
ATOM 1308 O O . CYS A 1 166 ? -5.310 -5.764 -3.854 1.00 95.62 166 CYS A O 1
ATOM 1310 N N . ASP A 1 167 ? -3.946 -7.154 -4.957 1.00 94.25 167 ASP A N 1
ATOM 1311 C CA . ASP A 1 167 ? -4.127 -6.561 -6.283 1.00 94.25 167 ASP A CA 1
ATOM 1312 C C . ASP A 1 167 ? -5.254 -7.227 -7.063 1.00 94.25 167 ASP A C 1
ATOM 1314 O O . ASP A 1 167 ? -5.865 -6.580 -7.911 1.00 94.25 167 ASP A O 1
ATOM 1318 N N . THR A 1 168 ? -5.512 -8.508 -6.814 1.00 93.56 168 THR A N 1
ATOM 1319 C CA . THR A 1 168 ? -6.422 -9.341 -7.613 1.00 93.56 168 THR A CA 1
ATOM 1320 C C . THR A 1 168 ? -7.732 -9.649 -6.905 1.00 93.56 168 THR A C 1
ATOM 1322 O O . THR A 1 168 ? -8.747 -9.823 -7.573 1.00 93.56 168 THR A O 1
ATOM 1325 N N . GLU A 1 169 ? -7.741 -9.673 -5.573 1.00 95.81 169 GLU A N 1
ATOM 1326 C CA . GLU A 1 169 ? -8.894 -10.109 -4.793 1.00 95.81 169 GLU A CA 1
ATOM 1327 C C . GLU A 1 169 ? -9.420 -8.998 -3.891 1.00 95.81 169 GLU A C 1
ATOM 1329 O O . GLU A 1 169 ? -8.673 -8.273 -3.225 1.00 95.81 169 GLU A O 1
ATOM 1334 N N . THR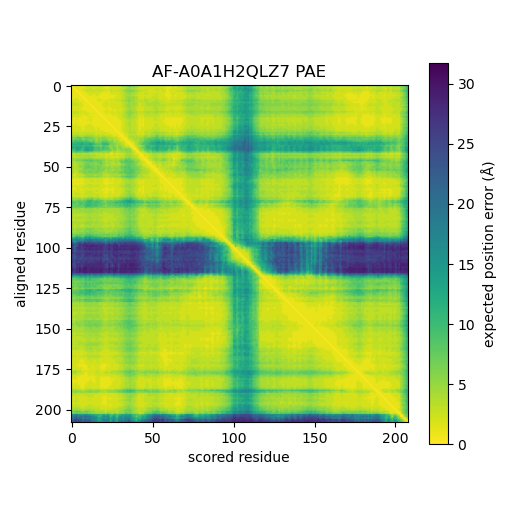 A 1 170 ? -10.743 -8.877 -3.841 1.00 96.69 170 THR A N 1
ATOM 1335 C CA . THR A 1 170 ? -11.426 -8.024 -2.873 1.00 96.69 170 THR A CA 1
ATOM 1336 C C . THR A 1 170 ? -11.466 -8.735 -1.514 1.00 96.69 170 THR A C 1
ATOM 1338 O O . THR A 1 170 ? -11.903 -9.885 -1.459 1.00 96.69 170 THR A O 1
ATOM 1341 N N . PRO A 1 171 ? -11.050 -8.086 -0.408 1.00 97.38 171 PRO A N 1
ATOM 1342 C CA . PRO A 1 171 ? -11.176 -8.666 0.924 1.00 97.38 171 PRO A CA 1
ATOM 1343 C C . PRO A 1 171 ? -12.619 -9.017 1.269 1.00 97.38 171 PRO A C 1
ATOM 1345 O O . PRO A 1 171 ? -13.560 -8.375 0.813 1.00 97.38 171 PRO A O 1
ATOM 1348 N N . GLN A 1 172 ? -12.794 -10.005 2.136 1.00 96.88 172 GLN A N 1
ATOM 1349 C CA . GLN A 1 172 ? -14.032 -10.152 2.893 1.00 96.88 172 GLN A CA 1
ATOM 1350 C C . GLN A 1 172 ? -13.966 -9.331 4.188 1.00 96.88 172 GLN A C 1
ATOM 1352 O O . GLN A 1 172 ? -12.913 -8.814 4.569 1.00 96.88 172 GLN A O 1
ATOM 1357 N N . TYR A 1 173 ? -15.101 -9.220 4.874 1.00 98.06 173 TYR A N 1
ATOM 1358 C CA . TYR A 1 173 ? -15.134 -8.702 6.237 1.00 98.06 173 TYR A CA 1
ATOM 1359 C C . TYR A 1 173 ? -14.773 -9.819 7.212 1.00 98.06 173 TYR A C 1
ATOM 1361 O O . TYR A 1 173 ? -15.498 -10.808 7.315 1.00 98.06 173 TYR A O 1
ATOM 1369 N N . TYR A 1 174 ? -13.682 -9.635 7.942 1.00 98.25 174 TYR A N 1
ATOM 1370 C CA . TYR A 1 174 ? -13.248 -10.534 9.004 1.00 98.25 174 TYR A CA 1
ATOM 1371 C C . TYR A 1 174 ? -13.775 -10.042 10.348 1.00 98.25 174 TYR A C 1
ATOM 1373 O O . TYR A 1 174 ? -13.692 -8.846 10.631 1.00 98.25 174 TYR A O 1
ATOM 1381 N N . ASP A 1 175 ? -14.318 -10.951 11.157 1.00 97.69 175 ASP A N 1
ATOM 1382 C CA . ASP A 1 175 ? -14.627 -10.673 12.562 1.00 97.69 175 ASP A CA 1
ATOM 1383 C C . ASP A 1 175 ? -13.308 -10.593 13.334 1.00 97.69 175 ASP A C 1
ATOM 1385 O O . ASP A 1 175 ? -12.511 -11.533 13.314 1.00 97.69 175 ASP A O 1
ATOM 1389 N N . VAL A 1 176 ? -13.071 -9.446 13.964 1.00 96.81 176 VAL A N 1
ATOM 1390 C CA . VAL A 1 176 ? -11.847 -9.147 14.722 1.00 96.81 176 VAL A CA 1
ATOM 1391 C C . VAL A 1 176 ? -12.146 -8.945 16.212 1.00 96.81 176 VAL A C 1
ATOM 1393 O O . VAL A 1 176 ? -11.357 -8.351 16.941 1.00 96.81 176 VAL A O 1
ATOM 1396 N N . GLY A 1 177 ? -13.290 -9.455 16.683 1.00 96.12 177 GLY A N 1
ATOM 1397 C CA . GLY A 1 177 ? -13.713 -9.387 18.078 1.00 96.12 177 GLY A CA 1
ATOM 1398 C C . GLY A 1 177 ? -14.477 -8.110 18.430 1.00 96.12 177 GLY A C 1
ATOM 1399 O O . GLY A 1 177 ? -14.557 -7.154 1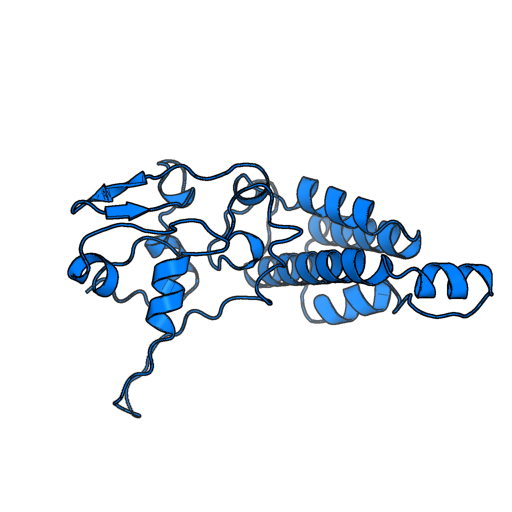7.667 1.00 96.12 177 GLY A O 1
ATOM 1400 N N . ASP A 1 178 ? -15.110 -8.090 19.605 1.00 95.69 178 ASP A N 1
ATOM 1401 C CA . ASP A 1 178 ? -15.821 -6.922 20.161 1.00 95.69 178 ASP A CA 1
ATOM 1402 C C . ASP A 1 178 ? -16.876 -6.282 19.242 1.00 95.69 178 ASP A C 1
ATOM 1404 O O . ASP A 1 178 ? -17.186 -5.090 19.349 1.00 95.69 178 ASP A O 1
ATOM 1408 N N . ARG A 1 179 ? -17.491 -7.094 18.369 1.00 96.56 179 ARG A N 1
ATOM 1409 C CA . ARG A 1 179 ? -18.436 -6.655 17.324 1.00 96.56 179 ARG A CA 1
ATOM 1410 C C . ARG A 1 179 ? -17.786 -5.734 16.282 1.00 96.56 179 ARG A C 1
ATOM 1412 O O . ARG A 1 179 ? -18.476 -4.889 15.706 1.00 96.56 179 ARG A O 1
ATOM 1419 N N . ARG A 1 180 ? -16.478 -5.871 16.069 1.00 97.25 180 ARG A N 1
ATOM 1420 C CA . ARG A 1 180 ? -15.730 -5.215 15.002 1.00 97.25 180 ARG A CA 1
ATOM 1421 C C . ARG A 1 180 ? -15.596 -6.148 13.801 1.00 97.25 180 ARG A C 1
ATOM 1423 O O . ARG A 1 180 ? -15.344 -7.340 13.943 1.00 97.25 180 ARG A O 1
ATOM 1430 N N . MET A 1 181 ? -15.728 -5.572 12.615 1.00 98.38 181 MET A N 1
ATOM 1431 C CA . MET A 1 181 ? -15.467 -6.214 11.335 1.00 98.38 181 MET A CA 1
ATOM 1432 C C . MET A 1 181 ? -14.419 -5.398 10.585 1.00 98.38 181 MET A C 1
ATOM 1434 O O . MET A 1 181 ? -14.587 -4.185 10.443 1.00 98.38 181 MET A O 1
ATOM 1438 N N . SER A 1 182 ? -13.385 -6.048 10.056 1.00 98.50 182 SER A N 1
ATOM 1439 C CA . SER A 1 182 ? -12.316 -5.401 9.288 1.00 98.50 182 SER A CA 1
ATOM 1440 C C . SER A 1 182 ? -12.242 -5.941 7.862 1.00 98.50 182 SER A C 1
ATOM 1442 O O . SER A 1 182 ? -12.273 -7.148 7.623 1.00 98.50 182 SER A O 1
ATOM 1444 N N . PHE A 1 183 ? -12.131 -5.030 6.900 1.00 98.44 183 PHE A N 1
ATOM 1445 C CA . PHE A 1 183 ? -12.025 -5.319 5.474 1.00 98.44 183 PHE A CA 1
ATOM 1446 C C . PHE A 1 183 ? -10.548 -5.388 5.057 1.00 98.44 183 PHE A C 1
ATOM 1448 O O . PHE A 1 183 ? -10.001 -4.455 4.458 1.00 98.44 183 PHE A O 1
ATOM 1455 N N . CYS A 1 184 ? -9.860 -6.459 5.458 1.00 98.38 184 CYS A N 1
ATOM 1456 C CA . CYS A 1 184 ? -8.432 -6.646 5.199 1.00 98.38 184 CYS A CA 1
ATOM 1457 C C . CYS A 1 184 ? -8.070 -8.126 5.065 1.00 98.38 184 CYS A C 1
ATOM 1459 O O . CYS A 1 184 ? -8.383 -8.928 5.938 1.00 98.38 184 CYS A O 1
ATOM 1461 N N . HIS A 1 185 ? -7.332 -8.468 4.009 1.00 98.00 185 HIS A N 1
ATOM 1462 C CA . HIS A 1 185 ? -6.862 -9.832 3.766 1.00 98.00 185 HIS A CA 1
ATOM 1463 C C . HIS A 1 185 ? -5.924 -10.385 4.849 1.00 98.00 185 HIS A C 1
ATOM 1465 O O . HIS A 1 185 ? -5.880 -11.592 5.054 1.00 98.00 185 HIS A O 1
ATOM 1471 N N . ARG A 1 186 ? -5.198 -9.520 5.570 1.00 97.44 186 ARG A N 1
ATOM 1472 C CA . ARG A 1 186 ? -4.243 -9.933 6.615 1.00 97.44 186 ARG A CA 1
ATOM 1473 C C . ARG A 1 186 ? -4.883 -10.546 7.863 1.00 97.44 186 ARG A C 1
ATOM 1475 O O . ARG A 1 186 ? -4.165 -10.984 8.748 1.00 97.44 186 ARG A O 1
ATOM 1482 N N . HIS A 1 187 ? -6.211 -10.560 7.956 1.00 97.62 187 HIS A N 1
ATOM 1483 C CA . HIS A 1 187 ? -6.913 -11.278 9.020 1.00 97.62 187 HIS A CA 1
ATOM 1484 C C . HIS A 1 187 ? -7.155 -12.761 8.689 1.00 97.62 187 HIS A C 1
ATOM 1486 O O . HIS A 1 187 ? -7.644 -13.492 9.550 1.00 97.62 187 HIS A O 1
ATOM 1492 N N . ALA A 1 188 ? -6.833 -13.223 7.473 1.00 96.00 188 ALA A N 1
ATOM 1493 C CA . ALA A 1 188 ? -6.791 -14.655 7.190 1.00 96.00 188 ALA A CA 1
ATOM 1494 C C . ALA A 1 188 ? -5.610 -15.314 7.932 1.00 96.00 188 ALA A C 1
ATOM 1496 O O . ALA A 1 188 ? -4.606 -14.662 8.216 1.00 96.00 188 ALA A O 1
ATOM 1497 N N . GLN A 1 189 ? -5.751 -16.593 8.288 1.00 90.06 189 GLN A N 1
ATOM 1498 C CA . GLN A 1 189 ? -4.875 -17.274 9.257 1.00 90.06 189 GLN A CA 1
ATOM 1499 C C . GLN A 1 189 ? -3.430 -17.438 8.776 1.00 90.06 189 GLN A C 1
ATOM 1501 O O . GLN A 1 189 ? -2.521 -17.589 9.586 1.00 90.06 189 GLN A O 1
ATOM 1506 N N . GLU A 1 190 ? -3.227 -17.438 7.467 1.00 92.25 190 GLU A N 1
ATOM 1507 C CA . GLU A 1 190 ? -1.933 -17.582 6.814 1.00 92.25 190 GLU A CA 1
ATOM 1508 C C . GLU A 1 190 ? -1.093 -16.291 6.826 1.00 92.25 190 GLU A C 1
ATOM 1510 O O . GLU A 1 190 ? 0.097 -16.344 6.527 1.00 92.25 190 GLU A O 1
ATOM 1515 N N . HIS A 1 191 ? -1.679 -15.145 7.196 1.00 94.38 191 HIS A N 1
ATOM 1516 C CA . HIS A 1 191 ? -0.998 -13.849 7.187 1.00 94.38 191 HIS A CA 1
ATOM 1517 C C . HIS A 1 191 ? -0.697 -13.348 8.596 1.00 94.38 191 HIS A C 1
ATOM 1519 O O . HIS A 1 191 ? -1.463 -13.534 9.540 1.00 94.38 191 HIS A O 1
ATOM 1525 N N . VAL A 1 192 ? 0.406 -12.611 8.720 1.00 94.56 192 VAL A N 1
ATOM 1526 C CA . VAL A 1 192 ? 0.660 -11.772 9.895 1.00 94.56 192 VAL A CA 1
ATOM 1527 C C . VAL A 1 192 ? -0.413 -10.683 9.960 1.00 94.56 192 VAL A C 1
ATOM 1529 O O . VAL A 1 192 ? -0.676 -10.013 8.950 1.00 94.56 192 VAL A O 1
ATOM 1532 N N . SER A 1 193 ? -0.998 -10.497 11.149 1.00 95.44 193 SER A N 1
ATOM 1533 C CA . SER A 1 193 ? -2.070 -9.528 11.387 1.00 95.44 193 SER A CA 1
ATOM 1534 C C . SER A 1 193 ? -1.650 -8.102 10.995 1.00 95.44 193 SER A C 1
ATOM 1536 O O . SER A 1 193 ? -0.459 -7.773 11.019 1.00 95.44 193 SER A O 1
ATOM 1538 N N . PRO A 1 194 ? -2.602 -7.210 10.658 1.00 95.94 194 PRO A N 1
ATOM 1539 C CA . PRO A 1 194 ? -2.296 -5.810 10.374 1.00 95.94 194 PRO A CA 1
ATOM 1540 C C . PRO A 1 194 ? -1.447 -5.105 11.436 1.00 95.94 194 PRO A C 1
ATOM 1542 O O . PRO A 1 194 ? -0.497 -4.410 11.080 1.00 95.94 194 PRO A O 1
ATOM 1545 N N . GLY A 1 195 ? -1.793 -5.270 12.718 1.00 93.38 195 GLY 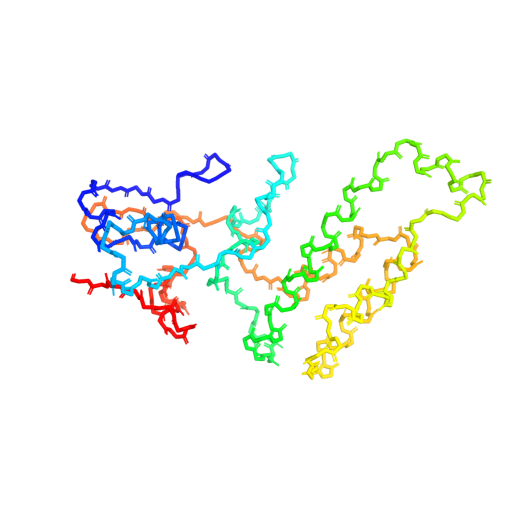A N 1
ATOM 1546 C CA . GLY A 1 195 ? -1.088 -4.632 13.831 1.00 93.38 195 GLY A CA 1
ATOM 1547 C C . GLY A 1 195 ? 0.326 -5.182 14.008 1.00 93.38 195 GLY A C 1
ATOM 1548 O O . GLY A 1 195 ? 1.275 -4.411 14.124 1.00 93.38 195 GLY A O 1
ATOM 1549 N N . ASP A 1 196 ? 0.492 -6.507 13.938 1.00 94.44 196 ASP A N 1
ATOM 1550 C CA . ASP A 1 196 ? 1.811 -7.138 14.046 1.00 94.44 196 ASP A CA 1
ATOM 1551 C C . ASP A 1 196 ? 2.744 -6.736 12.898 1.00 94.44 196 ASP A C 1
ATOM 1553 O O . ASP A 1 196 ? 3.913 -6.436 13.138 1.00 94.44 196 ASP A O 1
ATOM 1557 N N . GLU A 1 197 ? 2.246 -6.687 11.660 1.00 94.44 197 GLU A N 1
ATOM 1558 C CA . GLU A 1 197 ? 3.048 -6.253 10.510 1.00 94.44 197 GLU A CA 1
ATOM 1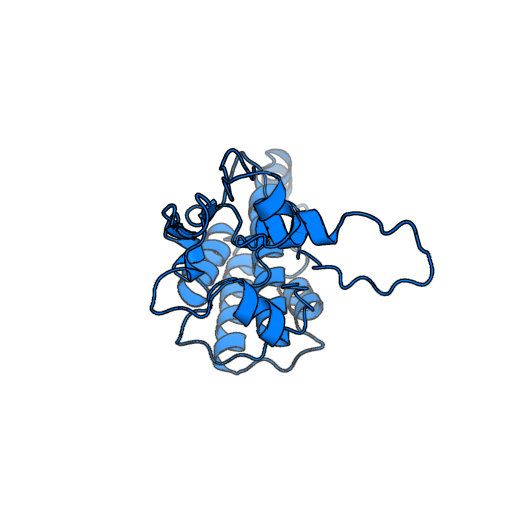559 C C . GLU A 1 197 ? 3.432 -4.769 10.623 1.00 94.44 197 GLU A C 1
ATOM 1561 O O . GLU A 1 197 ? 4.564 -4.403 10.311 1.00 94.44 197 GLU A O 1
ATOM 1566 N N . LEU A 1 198 ? 2.523 -3.902 11.087 1.00 92.12 198 LEU A N 1
ATOM 1567 C CA . LEU A 1 198 ? 2.839 -2.490 11.325 1.00 92.12 198 LEU A CA 1
ATOM 1568 C C . LEU A 1 198 ? 3.976 -2.345 12.346 1.00 92.12 198 LEU A C 1
ATOM 1570 O O . LEU A 1 198 ? 4.922 -1.600 12.090 1.00 92.12 198 LEU A O 1
ATOM 1574 N N . ARG A 1 199 ? 3.935 -3.109 13.446 1.00 90.50 199 ARG A N 1
ATOM 1575 C CA . ARG A 1 199 ? 5.016 -3.131 14.445 1.00 90.50 199 ARG A CA 1
ATOM 1576 C C . ARG A 1 199 ? 6.337 -3.627 13.872 1.00 90.50 199 ARG A C 1
ATOM 1578 O O . ARG A 1 199 ? 7.377 -3.048 14.168 1.00 90.50 199 ARG A O 1
ATOM 1585 N N . GLN A 1 200 ? 6.310 -4.664 13.035 1.00 90.19 200 GLN A N 1
ATOM 1586 C CA . GLN A 1 200 ? 7.516 -5.163 12.358 1.00 90.19 200 GLN A CA 1
ATOM 1587 C C . GLN A 1 200 ? 8.144 -4.106 11.441 1.00 90.19 200 GLN A C 1
ATOM 1589 O O . GLN A 1 200 ? 9.366 -4.026 11.361 1.00 90.19 200 GLN A O 1
ATOM 1594 N N . ARG A 1 201 ? 7.322 -3.248 10.825 1.00 86.25 201 ARG A N 1
ATOM 1595 C CA . ARG A 1 201 ? 7.759 -2.103 10.008 1.00 86.25 201 ARG A CA 1
ATOM 1596 C C . ARG A 1 201 ? 8.146 -0.863 10.822 1.00 86.25 201 ARG A C 1
ATOM 1598 O O . ARG A 1 201 ? 8.402 0.188 10.242 1.00 86.25 201 ARG A O 1
ATOM 1605 N N . GLY A 1 202 ? 8.182 -0.964 12.151 1.00 86.00 202 GLY A N 1
ATOM 1606 C CA . GLY A 1 202 ? 8.612 0.120 13.033 1.00 86.00 202 GLY A CA 1
ATOM 1607 C C . GLY A 1 202 ? 7.544 1.171 13.333 1.00 86.00 202 GLY A C 1
ATOM 1608 O O . GLY A 1 202 ? 7.880 2.216 13.882 1.00 86.00 202 GLY A O 1
ATOM 1609 N N . TYR A 1 203 ? 6.272 0.919 13.011 1.00 83.38 203 TYR A N 1
ATOM 1610 C CA . TYR A 1 203 ? 5.182 1.762 13.499 1.00 83.38 203 TYR A CA 1
ATOM 1611 C C . TYR A 1 203 ? 4.826 1.354 14.932 1.00 83.38 203 TYR A C 1
ATOM 1613 O O . TYR A 1 203 ? 4.484 0.194 15.176 1.00 83.38 203 TYR A O 1
ATOM 1621 N N . ASP A 1 204 ? 4.862 2.297 15.875 1.00 68.69 204 ASP A N 1
ATOM 1622 C CA . ASP A 1 204 ? 4.311 2.066 17.208 1.00 68.69 204 ASP A CA 1
ATOM 1623 C C . ASP A 1 204 ? 2.784 2.047 17.111 1.00 68.69 204 ASP A C 1
ATOM 1625 O O . ASP A 1 204 ? 2.101 3.062 16.955 1.00 68.69 204 ASP A O 1
ATOM 1629 N N . THR A 1 205 ? 2.233 0.842 17.136 1.00 61.31 205 THR A N 1
ATOM 1630 C CA . THR A 1 205 ? 0.815 0.661 17.363 1.00 61.31 205 THR A CA 1
ATOM 1631 C C . THR A 1 205 ? 0.601 0.662 18.866 1.00 61.31 205 THR A C 1
ATOM 1633 O O . THR A 1 205 ? 0.864 -0.350 19.516 1.00 61.31 205 THR A O 1
ATOM 1636 N N . HIS A 1 206 ? 0.123 1.776 19.419 1.00 55.03 206 HIS A N 1
ATOM 1637 C CA . HIS A 1 206 ? -0.374 1.819 20.791 1.00 55.03 206 HIS A CA 1
ATOM 1638 C C . HIS A 1 206 ? -1.613 0.917 20.912 1.00 55.03 206 HIS A C 1
ATOM 1640 O O . HIS A 1 206 ? -2.747 1.386 20.911 1.00 55.03 206 HIS A O 1
ATOM 1646 N N . ASP A 1 207 ? -1.394 -0.393 20.978 1.00 50.28 207 ASP A N 1
ATOM 1647 C CA . ASP A 1 207 ? -2.376 -1.370 21.423 1.00 50.28 207 ASP A CA 1
ATOM 1648 C C . ASP A 1 207 ? -2.375 -1.261 22.963 1.00 50.28 207 ASP A C 1
ATOM 1650 O O . ASP A 1 207 ? -1.679 -2.003 23.661 1.00 50.28 207 ASP A O 1
ATOM 1654 N N . GLY A 1 208 ? -3.020 -0.204 23.470 1.00 37.47 208 GLY A N 1
ATOM 1655 C CA . GLY A 1 208 ? -3.137 0.103 24.901 1.00 37.47 208 GLY A CA 1
ATOM 1656 C C . GLY A 1 208 ? -4.080 -0.832 25.647 1.00 37.47 208 GLY A C 1
ATOM 1657 O O . GLY A 1 208 ? -5.102 -1.243 25.055 1.00 37.47 208 GLY A O 1
#

pLDDT: mean 86.16, std 13.66, range [37.47, 98.5]

Foldseek 3Di:
DALPDDQKDADPVCLQQPNQGQVSLQVNLPDDDPDPPDDRQHDDWDDDQDDSVDAQQAERCQLRRLLHDWDPPDDDDSLVLVLLSNLLVVLVVLVVVCPDPVNVVCVVVVNPDDCPQLVVSCCVSPVPHDDDPVRVVLSVVLSVCVVVVNSVVSNVSSCVVTNDNRRNHFFDWDDPDNGMTGRDPQPPPVHPGSVRSCVVVVGDDNSD

Organism: Haloarcula vallismortis (NCBI:txid28442)

InterPro domains:
  IPR013563 Oligopeptide/dipeptide ABC transporter, C-terminal [PF08352] (7-68)
  IPR013563 Oligopeptide/dipeptide ABC transporter, C-terminal [TIGR01727] (6-68)
  IPR027417 P-loop containing nucleoside triphosphate hydrolase [G3DSA:3.40.50.300] (1-97)
  IPR027417 P-loop containing nucleoside triphosphate hydrolase [SSF52540] (4-69)
  IPR050319 ABC Transporter ATP-Binding [PTHR43776] (1-75)
  IPR059272 Domain of unknown function DUF8228 [PF26679] (78-178)

Secondary structure (DSSP, 8-state):
-BTTB--EES-HHHHHHS--SHHHHHHHHTSPPS-TT------PPPSPPPPTTS--SS-TTTTT-TTPPPPTT----HHHHHHHHHHHHHHHHHHHHTT-HHHHHHHHTT---S---HHHHHHHHHTTS---HHHHHHHHHHHHHHHTT-HHHHHHHHHHHH--HHHH-PPPEEE-STT-EEE-GGGSTTS--HHHHHHHTT------

Radius of gyration: 19.33 Å; Cα contacts (8 Å, |Δi|>4): 253; chains: 1; bounding box: 39×37×61 Å

Sequence (208 aa):
MYLGNLMEVGPTEQLFQNPENPYTRALLSAIPEPDPTAQVDRITLPGSPPSPRDPPEGCPFATRCPVRIRPEDIEASDEVWDRIREFRDVIRERSRAEQSIGERLKERLGFDTALADSEEIVDEEFSDVDLPSDVRGHVEQAAAYLSDGEPDAARAYLREVFGSQCDTETPQYYDVGDRRMSFCHRHAQEHVSPGDELRQRGYDTHDG